Protein AF-A0A812JUP5-F1 (afdb_monomer)

Organism: NCBI:txid1628268

Foldseek 3Di:
DPPPPPPPPPPQDALLSVLVVVVVVCVPPNDDPVVVLVVDQVPDDPVNHCDDLSVLLSVLLVQADPLLNCLQNVLCVVPRGLADSQQSSDPLLHAQDWDDDPPDDPPAPVRQLRGQHSQLSSLLSLLSSLVQVPDDPVGRHRDHNVVSSVSSSLSSNLVVLLVLCCVVPPPCNVVCVVPPSVCSSNNPVVSVVLVVVLVVLLVVCVVPDDDDDDDDDPSNVSSNCSRVDDPPPDD

Radius of gyration: 22.11 Å; Cα contacts (8 Å, |Δi|>4): 236; chains: 1; bounding box: 55×38×88 Å

Structure (mmCIF, N/CA/C/O backbone):
data_AF-A0A812JUP5-F1
#
_entry.id   AF-A0A812JUP5-F1
#
loop_
_atom_site.group_PDB
_atom_site.id
_atom_site.type_symbol
_atom_s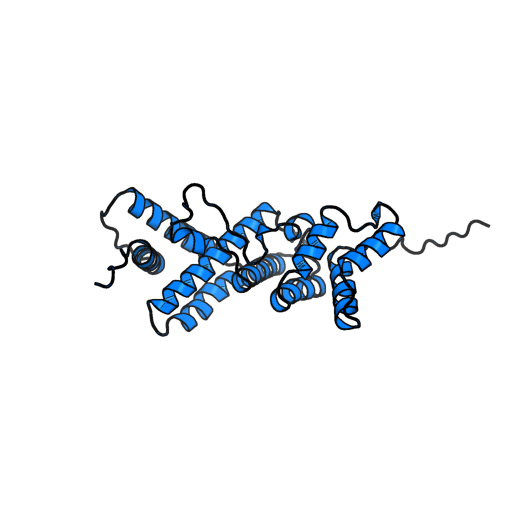ite.label_atom_id
_atom_site.label_alt_id
_atom_site.label_comp_id
_atom_site.label_asym_id
_atom_site.label_entity_id
_atom_site.label_seq_id
_atom_site.pdbx_PDB_ins_code
_atom_site.Cartn_x
_atom_site.Cartn_y
_atom_site.Cartn_z
_atom_site.occupancy
_atom_site.B_iso_or_equiv
_atom_site.auth_seq_id
_atom_site.auth_comp_id
_atom_site.auth_asym_id
_atom_site.auth_atom_id
_atom_site.pdbx_PDB_model_num
ATOM 1 N N . MET A 1 1 ? 26.931 -4.809 -46.094 1.00 36.38 1 MET A N 1
ATOM 2 C CA . MET A 1 1 ? 25.771 -5.608 -45.631 1.00 36.38 1 MET A CA 1
ATOM 3 C C . MET A 1 1 ? 25.238 -4.995 -44.342 1.00 36.38 1 MET A C 1
ATOM 5 O O . MET A 1 1 ? 25.936 -5.029 -43.340 1.00 36.38 1 MET A O 1
ATOM 9 N N . LYS A 1 2 ? 24.054 -4.368 -44.368 1.00 39.00 2 LYS A N 1
ATOM 10 C CA . LYS A 1 2 ? 23.371 -3.881 -43.157 1.00 39.00 2 LYS A CA 1
ATOM 11 C C . LYS A 1 2 ? 22.636 -5.067 -42.536 1.00 39.00 2 LYS A C 1
ATOM 13 O O . LYS A 1 2 ? 21.651 -5.530 -43.102 1.00 39.00 2 LYS A O 1
ATOM 18 N N . VAL A 1 3 ? 23.125 -5.567 -41.405 1.00 37.62 3 VAL A N 1
ATOM 19 C CA . VAL A 1 3 ? 22.432 -6.597 -40.623 1.00 37.62 3 VAL A CA 1
ATOM 20 C C . VAL A 1 3 ? 21.205 -5.942 -39.987 1.00 37.62 3 VAL A C 1
ATOM 22 O O . VAL A 1 3 ? 21.297 -5.255 -38.975 1.00 37.62 3 VAL A O 1
ATOM 25 N N . LEU A 1 4 ? 20.045 -6.097 -40.627 1.00 42.94 4 LEU A N 1
ATOM 26 C CA . LEU A 1 4 ? 18.744 -5.734 -40.069 1.00 42.94 4 LEU A CA 1
ATOM 27 C C . LEU A 1 4 ? 18.260 -6.867 -39.159 1.00 42.94 4 LEU A C 1
ATOM 29 O O . LEU A 1 4 ? 17.258 -7.519 -39.434 1.00 42.94 4 LEU A O 1
ATOM 33 N N . SER A 1 5 ? 18.953 -7.102 -38.047 1.00 48.38 5 SER A N 1
ATOM 34 C CA . SER A 1 5 ? 18.380 -7.872 -36.945 1.00 48.38 5 SER A CA 1
ATOM 35 C C . SER A 1 5 ? 17.400 -6.969 -36.194 1.00 48.38 5 SER A C 1
ATOM 37 O O . SER A 1 5 ? 17.698 -6.457 -35.117 1.00 48.38 5 SER A O 1
ATOM 39 N N . ARG A 1 6 ? 16.211 -6.757 -36.777 1.00 43.28 6 ARG A N 1
ATOM 40 C CA . ARG A 1 6 ? 15.019 -6.276 -36.059 1.00 43.28 6 ARG A CA 1
ATOM 41 C C . ARG A 1 6 ? 14.515 -7.395 -35.138 1.00 43.28 6 ARG A C 1
ATOM 43 O O . ARG A 1 6 ? 13.396 -7.873 -35.273 1.00 43.28 6 ARG A O 1
ATOM 50 N N . GLY A 1 7 ? 15.357 -7.834 -34.204 1.00 48.25 7 GLY A N 1
ATOM 51 C CA . GLY A 1 7 ? 14.844 -8.414 -32.974 1.00 48.25 7 GLY A CA 1
ATOM 52 C C . GLY A 1 7 ? 14.093 -7.293 -32.275 1.00 48.25 7 GLY A C 1
ATOM 53 O O . GLY A 1 7 ? 14.642 -6.197 -32.154 1.00 48.25 7 GLY A O 1
ATOM 54 N N . SER A 1 8 ? 12.831 -7.525 -31.909 1.00 46.03 8 SER A N 1
ATOM 55 C CA . SER A 1 8 ? 12.054 -6.603 -31.076 1.00 46.03 8 SER A CA 1
ATOM 56 C C . SER A 1 8 ? 12.977 -6.050 -29.997 1.00 46.03 8 SER A C 1
ATOM 58 O O . SER A 1 8 ? 13.488 -6.831 -29.191 1.00 46.03 8 SER A O 1
ATOM 60 N N . ILE A 1 9 ? 13.273 -4.746 -30.042 1.00 57.19 9 ILE A N 1
ATOM 61 C CA . ILE A 1 9 ? 14.089 -4.084 -29.024 1.00 57.19 9 ILE A CA 1
ATOM 62 C C . ILE A 1 9 ? 13.389 -4.415 -27.714 1.00 57.19 9 ILE A C 1
ATOM 64 O O . ILE A 1 9 ? 12.251 -3.995 -27.514 1.00 57.19 9 ILE A O 1
ATOM 68 N N . ARG A 1 10 ? 14.004 -5.281 -26.900 1.00 65.56 10 ARG A N 1
ATOM 69 C CA . ARG A 1 10 ? 13.405 -5.727 -25.644 1.00 65.56 10 ARG A CA 1
ATOM 70 C C . ARG A 1 10 ? 13.129 -4.463 -24.843 1.00 65.56 10 ARG A C 1
ATOM 72 O O . ARG A 1 10 ? 14.037 -3.652 -24.662 1.00 65.56 10 ARG A O 1
ATOM 79 N N . GLU A 1 11 ? 11.874 -4.264 -24.453 1.00 71.56 11 GLU A N 1
ATOM 80 C CA . GLU A 1 11 ? 11.530 -3.165 -23.560 1.00 71.56 11 GLU A CA 1
ATOM 81 C C . GLU A 1 11 ? 12.413 -3.259 -22.313 1.00 71.56 11 GLU A C 1
ATOM 83 O O . GLU A 1 11 ? 12.731 -4.359 -21.847 1.00 71.56 11 GLU A O 1
ATOM 88 N N . ALA A 1 12 ? 12.854 -2.103 -21.813 1.00 77.81 12 ALA A N 1
ATOM 89 C CA . ALA A 1 12 ? 13.683 -2.047 -20.618 1.00 77.81 12 ALA A CA 1
ATOM 90 C C . ALA A 1 12 ? 12.977 -2.808 -19.476 1.00 77.81 12 ALA A C 1
ATOM 92 O O . ALA A 1 12 ? 11.771 -2.608 -19.285 1.00 77.81 12 ALA A O 1
ATOM 93 N N . PRO A 1 13 ? 13.682 -3.668 -18.715 1.00 82.69 13 PRO A N 1
ATOM 94 C CA . PRO A 1 13 ? 13.055 -4.431 -17.646 1.00 82.69 13 PRO A CA 1
ATOM 95 C C . PRO A 1 13 ? 12.387 -3.492 -16.642 1.00 82.69 13 PRO A C 1
ATOM 97 O O . PRO A 1 13 ? 12.999 -2.533 -16.163 1.00 82.69 13 PRO A O 1
ATOM 100 N N . ASN A 1 14 ? 11.127 -3.766 -16.312 1.00 86.94 14 ASN A N 1
ATOM 101 C CA . ASN A 1 14 ? 10.431 -2.999 -15.287 1.00 86.94 14 ASN A CA 1
ATOM 102 C C . ASN A 1 14 ? 10.975 -3.360 -13.884 1.00 86.94 14 ASN A C 1
ATOM 104 O O . ASN A 1 14 ? 11.592 -4.419 -13.713 1.00 86.94 14 ASN A O 1
ATOM 108 N N . PRO A 1 15 ? 10.753 -2.518 -12.857 1.00 89.44 15 PRO A N 1
ATOM 109 C CA . PRO A 1 15 ? 11.242 -2.792 -11.503 1.00 89.44 15 PRO A CA 1
ATOM 110 C C . PRO A 1 15 ? 10.794 -4.133 -10.907 1.00 89.44 15 PRO A C 1
ATOM 112 O O . PRO A 1 15 ? 11.530 -4.725 -10.124 1.00 89.44 15 PRO A O 1
ATOM 115 N N . ILE A 1 16 ? 9.625 -4.655 -11.287 1.00 87.38 16 ILE A N 1
ATOM 116 C CA . ILE A 1 16 ? 9.151 -5.957 -10.795 1.00 87.38 16 ILE A CA 1
ATOM 117 C C . ILE A 1 16 ? 9.908 -7.115 -11.460 1.00 87.38 16 ILE A C 1
ATOM 119 O O . ILE A 1 16 ? 10.235 -8.100 -10.802 1.00 87.38 16 ILE A O 1
ATOM 123 N N . THR A 1 17 ? 10.257 -6.999 -12.743 1.00 87.31 17 THR A N 1
ATOM 124 C CA . THR A 1 17 ? 11.145 -7.964 -13.409 1.00 87.31 17 THR A CA 1
ATOM 125 C C . THR A 1 17 ? 12.502 -8.019 -12.705 1.00 87.31 17 THR A C 1
ATOM 127 O O . THR A 1 17 ? 13.021 -9.105 -12.453 1.00 87.31 17 THR A O 1
ATOM 130 N N . TRP A 1 18 ? 13.040 -6.855 -12.330 1.00 90.94 18 TRP A N 1
ATOM 131 C CA . TRP A 1 18 ? 14.265 -6.751 -11.536 1.00 90.94 18 TRP A CA 1
ATOM 132 C C . TRP A 1 18 ? 14.150 -7.413 -10.170 1.00 90.94 18 TRP A C 1
ATOM 134 O O . TRP A 1 18 ? 15.048 -8.149 -9.765 1.00 90.94 18 TRP A O 1
ATOM 144 N N . LEU A 1 19 ? 13.030 -7.187 -9.487 1.00 91.56 19 LEU A N 1
ATOM 145 C CA . LEU A 1 19 ? 12.750 -7.768 -8.184 1.00 91.56 19 LEU A CA 1
ATOM 146 C C . LEU A 1 19 ? 12.856 -9.300 -8.209 1.00 91.56 19 LEU A C 1
ATOM 148 O O . LEU A 1 19 ? 13.554 -9.869 -7.377 1.00 91.56 19 LEU A O 1
ATOM 152 N N . ASN A 1 20 ? 12.234 -9.965 -9.188 1.00 88.81 20 ASN A N 1
ATOM 153 C CA . ASN A 1 20 ? 12.285 -11.428 -9.305 1.00 88.81 20 ASN A CA 1
ATOM 154 C C . ASN A 1 20 ? 13.717 -11.951 -9.511 1.00 88.81 20 ASN A C 1
ATOM 156 O O . ASN A 1 20 ? 14.104 -12.959 -8.913 1.00 88.81 20 ASN A O 1
ATOM 160 N N . GLY A 1 21 ?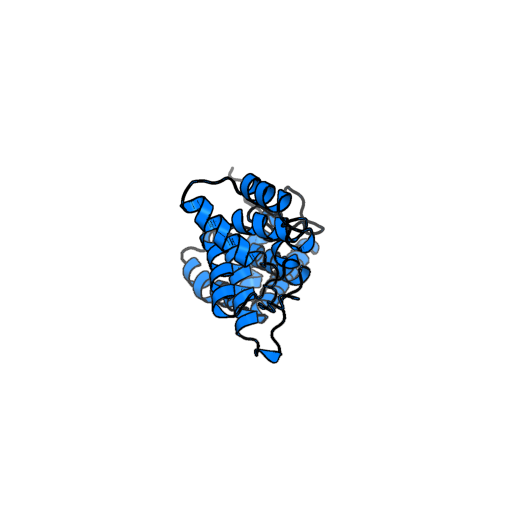 14.514 -11.255 -10.329 1.00 90.44 21 GLY A N 1
ATOM 161 C CA . GLY A 1 21 ? 15.923 -11.593 -10.538 1.00 90.44 21 GLY A CA 1
ATOM 162 C C . GLY A 1 21 ? 16.747 -11.448 -9.258 1.00 90.44 21 GLY A C 1
ATOM 163 O O . GLY A 1 21 ? 17.494 -12.355 -8.899 1.00 90.44 21 GLY A O 1
ATOM 164 N N . LEU A 1 22 ? 16.560 -10.345 -8.530 1.00 92.06 22 LEU A N 1
ATOM 165 C CA . LEU A 1 22 ? 17.280 -10.070 -7.285 1.00 92.06 22 LEU A CA 1
ATOM 166 C C . LEU A 1 22 ? 16.904 -11.040 -6.162 1.00 92.06 22 LEU A C 1
ATOM 168 O O . LEU A 1 22 ? 17.799 -11.529 -5.481 1.00 92.06 22 LEU A O 1
ATOM 172 N N . ILE A 1 23 ? 15.621 -11.385 -6.013 1.00 90.31 23 ILE A N 1
ATOM 173 C CA . ILE A 1 23 ? 15.177 -12.411 -5.053 1.00 90.31 23 ILE A CA 1
ATOM 174 C C . ILE A 1 23 ? 15.860 -13.747 -5.359 1.00 90.31 23 ILE A C 1
ATOM 176 O O . ILE A 1 23 ? 16.414 -14.375 -4.463 1.00 90.31 23 ILE A O 1
ATOM 180 N N . SER A 1 24 ? 15.876 -14.155 -6.632 1.00 89.88 24 SER A N 1
ATOM 181 C CA . SER A 1 24 ? 16.505 -15.414 -7.050 1.00 89.88 24 SER A CA 1
ATOM 182 C C . SER A 1 24 ? 18.009 -15.427 -6.748 1.00 89.88 24 SER A C 1
ATOM 184 O O . SER A 1 24 ? 18.535 -16.417 -6.237 1.00 89.88 24 SER A O 1
ATOM 186 N N . LEU A 1 25 ? 18.703 -14.312 -7.003 1.00 90.38 25 LEU A N 1
ATOM 187 C CA . LEU A 1 25 ? 20.122 -14.158 -6.676 1.00 90.38 25 LEU A CA 1
ATOM 188 C C . LEU A 1 25 ? 20.364 -14.229 -5.164 1.00 90.38 25 LEU A C 1
ATOM 190 O O . LEU A 1 25 ? 21.217 -15.002 -4.729 1.00 90.38 25 LEU A O 1
ATOM 194 N N . GLN A 1 26 ? 19.580 -13.505 -4.361 1.00 89.94 26 GLN A N 1
ATOM 195 C CA . GLN A 1 26 ? 19.669 -13.548 -2.898 1.00 89.94 26 GLN A CA 1
ATOM 196 C C . GLN A 1 26 ? 19.486 -14.970 -2.359 1.00 89.94 26 GLN A C 1
ATOM 198 O O . GLN A 1 26 ? 20.294 -15.417 -1.547 1.00 89.94 26 GLN A O 1
ATOM 203 N N . SER A 1 27 ? 18.487 -15.707 -2.853 1.00 89.06 27 SER A N 1
ATOM 204 C CA . SER A 1 27 ? 18.233 -17.090 -2.436 1.00 89.06 27 SER A CA 1
ATOM 205 C C . SER A 1 27 ? 19.331 -18.072 -2.861 1.00 89.06 27 SER A C 1
ATOM 207 O O . SER A 1 27 ? 19.576 -19.042 -2.153 1.00 89.06 27 SER A O 1
ATOM 209 N N . SER A 1 28 ? 19.988 -17.842 -4.003 1.00 90.62 28 SER A N 1
ATOM 210 C CA . SER A 1 28 ? 21.005 -18.759 -4.546 1.00 90.62 28 SER A CA 1
ATOM 211 C C . SER A 1 28 ? 22.414 -18.570 -3.976 1.00 90.62 28 SER A C 1
ATOM 213 O O . SER A 1 28 ? 23.214 -19.501 -4.025 1.00 90.62 28 SER A O 1
ATOM 215 N N . GLY A 1 29 ? 22.741 -17.384 -3.452 1.00 86.19 29 GLY A N 1
ATOM 216 C CA . GLY A 1 29 ? 24.124 -17.082 -3.071 1.00 86.19 29 GLY A CA 1
ATOM 217 C C . GLY A 1 29 ? 24.326 -15.898 -2.132 1.00 86.19 29 GLY A C 1
ATOM 218 O O . GLY A 1 29 ? 25.460 -15.458 -1.984 1.00 86.19 29 GLY A O 1
ATOM 219 N N . GLY A 1 30 ? 23.265 -15.357 -1.518 1.00 85.00 30 GLY A N 1
ATOM 220 C CA . GLY A 1 30 ? 23.393 -14.281 -0.526 1.00 85.00 30 GLY A CA 1
ATOM 221 C C . GLY A 1 30 ? 23.950 -12.969 -1.084 1.00 85.00 30 GLY A C 1
ATOM 222 O O . GLY A 1 30 ? 24.565 -12.203 -0.349 1.00 85.00 30 GLY A O 1
ATOM 223 N N . TRP A 1 31 ? 23.763 -12.720 -2.380 1.00 89.69 31 TRP A N 1
ATOM 224 C CA . TRP A 1 31 ? 24.279 -11.527 -3.047 1.00 89.69 31 TRP A CA 1
ATOM 225 C C . TRP A 1 31 ? 23.714 -10.243 -2.432 1.00 89.69 31 TRP A C 1
ATOM 227 O O . TRP A 1 31 ? 22.498 -10.117 -2.244 1.00 89.69 31 TRP A O 1
ATOM 237 N N . ASP A 1 32 ? 24.588 -9.264 -2.182 1.00 90.88 32 ASP A N 1
ATOM 238 C CA . ASP A 1 32 ? 24.153 -7.933 -1.773 1.00 90.88 32 ASP A CA 1
ATOM 239 C C . ASP A 1 32 ? 23.436 -7.230 -2.933 1.00 90.88 32 ASP A C 1
ATOM 241 O O . ASP A 1 32 ? 23.936 -7.127 -4.056 1.00 90.88 32 ASP A O 1
ATOM 245 N N . THR A 1 33 ? 22.229 -6.737 -2.662 1.00 88.94 33 THR A N 1
ATOM 246 C CA . THR A 1 33 ? 21.396 -6.085 -3.681 1.00 88.94 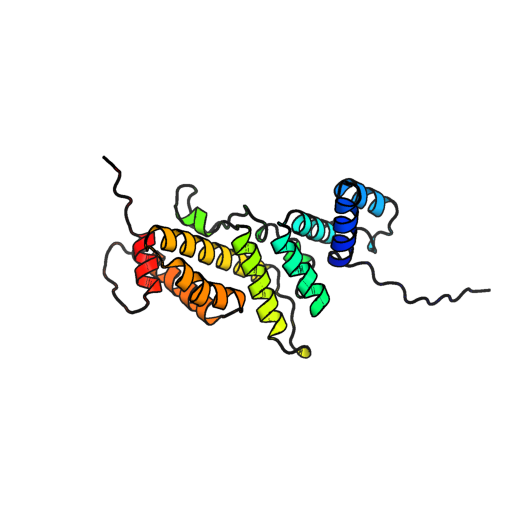33 THR A CA 1
ATOM 247 C C . THR A 1 33 ? 22.046 -4.813 -4.216 1.00 88.94 33 THR A C 1
ATOM 249 O O . THR A 1 33 ? 21.923 -4.516 -5.406 1.00 88.94 33 THR A O 1
ATOM 252 N N . SER A 1 34 ? 22.723 -4.048 -3.358 1.00 90.31 34 SER A N 1
ATOM 253 C CA . SER A 1 34 ? 23.321 -2.772 -3.750 1.00 90.31 34 SER A CA 1
ATOM 254 C C . SER A 1 34 ? 24.496 -3.001 -4.694 1.00 90.31 34 SER A C 1
ATOM 256 O O . SER A 1 34 ? 24.596 -2.311 -5.710 1.00 90.31 34 SER A O 1
ATOM 258 N N . ASP A 1 35 ? 25.321 -4.009 -4.414 1.00 92.69 35 ASP A N 1
ATOM 259 C CA . ASP A 1 35 ? 26.445 -4.395 -5.266 1.00 92.69 35 ASP A CA 1
ATOM 260 C C . ASP A 1 35 ? 25.985 -4.906 -6.636 1.00 92.69 35 ASP A C 1
ATOM 262 O O . ASP A 1 35 ? 26.522 -4.482 -7.662 1.00 92.69 35 ASP A O 1
ATOM 266 N N . VAL A 1 36 ? 24.938 -5.739 -6.685 1.00 93.44 36 VAL A N 1
ATOM 267 C CA . VAL A 1 36 ? 24.367 -6.223 -7.957 1.00 93.44 36 VAL A CA 1
ATOM 268 C C . VAL A 1 36 ? 23.828 -5.063 -8.799 1.00 93.44 36 VAL A C 1
ATOM 270 O O . VAL A 1 36 ? 24.103 -4.980 -9.998 1.00 93.44 36 VAL A O 1
ATOM 273 N N . ILE A 1 37 ? 23.084 -4.138 -8.185 1.00 93.25 37 ILE A N 1
ATOM 274 C CA . ILE A 1 37 ? 22.538 -2.969 -8.889 1.00 93.25 37 ILE A CA 1
ATOM 275 C C . ILE A 1 37 ? 23.661 -2.045 -9.369 1.00 93.25 37 ILE A C 1
ATOM 277 O O . ILE A 1 37 ? 23.584 -1.513 -10.479 1.00 93.25 37 ILE A O 1
ATOM 281 N N . ARG A 1 38 ? 24.706 -1.851 -8.558 1.00 94.88 38 ARG A N 1
ATOM 282 C CA . ARG A 1 38 ? 25.877 -1.053 -8.930 1.00 94.88 38 ARG A CA 1
ATOM 283 C C . ARG A 1 38 ? 26.587 -1.656 -10.139 1.00 94.88 38 ARG A C 1
ATOM 285 O O . ARG A 1 38 ? 26.738 -0.965 -11.142 1.00 94.88 38 ARG A O 1
ATOM 292 N N . ALA A 1 39 ? 26.921 -2.944 -10.077 1.00 94.38 39 ALA A N 1
ATOM 293 C CA . ALA A 1 39 ? 27.573 -3.659 -11.171 1.00 94.38 39 ALA A CA 1
ATOM 294 C C . ALA A 1 39 ? 26.751 -3.601 -12.470 1.00 94.38 39 ALA A C 1
ATOM 296 O O . ALA A 1 39 ? 27.305 -3.387 -13.548 1.00 94.38 39 ALA A O 1
ATOM 297 N N . TRP A 1 40 ? 25.420 -3.723 -12.378 1.00 93.69 40 TRP A N 1
ATOM 298 C CA . TRP A 1 40 ? 24.543 -3.532 -13.533 1.00 93.69 40 TRP A CA 1
ATOM 299 C C . TRP A 1 40 ? 24.613 -2.107 -14.091 1.00 93.69 40 TRP A C 1
ATOM 301 O O . TRP A 1 40 ? 24.793 -1.916 -15.293 1.00 93.69 40 TRP A O 1
ATOM 311 N N . ASN A 1 41 ? 24.466 -1.097 -13.233 1.00 95.31 41 ASN A N 1
ATOM 312 C CA . ASN A 1 41 ? 24.419 0.303 -13.650 1.00 95.31 41 ASN A CA 1
ATOM 313 C C . ASN A 1 41 ? 25.718 0.775 -14.321 1.00 95.31 41 ASN A C 1
ATOM 315 O O . ASN A 1 41 ? 25.648 1.621 -15.218 1.00 95.31 41 ASN A O 1
ATOM 319 N N . ASP A 1 42 ? 26.862 0.216 -13.920 1.00 96.94 42 ASP A N 1
ATOM 320 C CA . ASP A 1 42 ? 28.175 0.513 -14.500 1.00 96.94 42 ASP A CA 1
ATOM 321 C C . ASP A 1 42 ? 28.279 0.032 -15.961 1.00 96.94 42 ASP A C 1
ATOM 323 O O . ASP A 1 42 ? 28.880 0.711 -16.794 1.00 96.94 42 ASP A O 1
ATOM 327 N N . GLY A 1 43 ? 27.635 -1.092 -16.300 1.00 93.31 43 GLY A N 1
ATOM 328 C CA . GLY A 1 43 ? 27.602 -1.642 -17.662 1.00 93.31 43 GLY A CA 1
ATOM 329 C C . GLY A 1 43 ? 26.388 -1.230 -18.506 1.00 93.31 43 GLY A C 1
ATOM 330 O O . GLY A 1 43 ? 26.420 -1.339 -19.733 1.00 93.31 43 GLY A O 1
ATOM 331 N N . ALA A 1 44 ? 25.305 -0.767 -17.879 1.00 91.75 44 ALA A N 1
ATOM 332 C CA . ALA A 1 44 ? 24.041 -0.492 -18.556 1.00 91.75 44 ALA A CA 1
ATOM 333 C C . ALA A 1 44 ? 23.975 0.906 -19.195 1.00 91.75 44 ALA A C 1
ATOM 335 O O . ALA A 1 44 ? 24.448 1.914 -18.651 1.00 91.75 44 ALA A O 1
ATOM 336 N N . ALA A 1 45 ? 23.284 0.986 -20.337 1.00 92.31 45 ALA A N 1
ATOM 337 C CA . ALA A 1 45 ? 22.912 2.252 -20.960 1.00 92.31 45 ALA A CA 1
ATOM 338 C C . ALA A 1 45 ? 22.002 3.073 -20.030 1.00 92.31 45 ALA A C 1
ATOM 340 O O . ALA A 1 45 ? 21.209 2.513 -19.279 1.00 92.31 45 ALA A O 1
ATOM 341 N N . ALA A 1 46 ? 22.056 4.407 -20.115 1.00 90.19 46 ALA A N 1
ATOM 342 C CA . ALA A 1 46 ? 21.374 5.305 -19.173 1.00 90.19 46 ALA A CA 1
ATOM 343 C C . ALA A 1 46 ? 19.871 5.009 -18.970 1.00 90.19 46 ALA A C 1
ATOM 345 O O . ALA A 1 46 ? 19.377 5.104 -17.851 1.00 90.19 46 ALA A O 1
ATOM 346 N N . ARG A 1 47 ? 19.158 4.606 -20.030 1.00 87.81 47 ARG A N 1
ATOM 347 C CA . ARG A 1 47 ? 17.721 4.259 -19.990 1.00 87.81 47 ARG A CA 1
ATOM 348 C C . ARG A 1 47 ? 17.403 2.946 -19.254 1.00 87.81 47 ARG A C 1
ATOM 350 O O . ARG A 1 47 ? 16.270 2.755 -18.810 1.00 87.81 47 ARG A O 1
ATOM 357 N N . ASP A 1 48 ? 18.396 2.066 -19.150 1.00 89.06 48 ASP A N 1
ATOM 358 C CA . ASP A 1 48 ? 18.305 0.715 -18.587 1.00 89.06 48 ASP A CA 1
ATOM 359 C C . ASP A 1 48 ? 18.881 0.652 -17.162 1.00 89.06 48 ASP A C 1
ATOM 361 O O . ASP A 1 48 ? 18.837 -0.390 -16.506 1.00 89.06 48 ASP A O 1
ATOM 365 N N . ARG A 1 49 ? 19.408 1.776 -16.660 1.00 93.25 49 ARG A N 1
ATOM 366 C CA . ARG A 1 49 ? 19.908 1.890 -15.292 1.00 93.25 49 ARG A CA 1
ATOM 367 C C . ARG A 1 49 ? 18.762 1.877 -14.278 1.00 93.25 49 ARG A C 1
ATOM 369 O O . ARG A 1 49 ? 17.703 2.481 -14.470 1.00 93.25 49 ARG A O 1
ATOM 376 N N . LEU A 1 50 ? 19.017 1.221 -13.155 1.00 94.25 50 LEU A N 1
ATOM 377 C CA . LEU A 1 50 ? 18.216 1.236 -11.939 1.00 94.25 50 LEU A CA 1
ATOM 378 C C . LEU A 1 50 ? 18.667 2.404 -11.064 1.00 94.25 50 LEU A C 1
ATOM 380 O O . LEU A 1 50 ? 19.478 2.249 -10.153 1.00 94.25 50 LEU A O 1
ATOM 384 N N . THR A 1 51 ? 18.165 3.598 -11.360 1.00 94.88 51 THR A N 1
ATOM 385 C CA . THR A 1 51 ? 18.441 4.813 -10.580 1.00 94.88 51 THR A CA 1
ATOM 386 C C . THR A 1 51 ? 17.145 5.525 -10.199 1.00 94.88 51 THR A C 1
ATOM 388 O O . THR A 1 51 ? 16.058 5.191 -10.682 1.00 94.88 51 THR A O 1
ATOM 391 N N . GLY A 1 52 ? 17.250 6.488 -9.277 1.00 94.38 52 GLY A N 1
ATOM 392 C CA . GLY A 1 52 ? 16.134 7.330 -8.852 1.00 94.38 52 GLY A CA 1
ATOM 393 C C . GLY A 1 52 ? 14.935 6.516 -8.368 1.00 94.38 52 GLY A C 1
ATOM 394 O O . GLY A 1 52 ? 15.044 5.697 -7.458 1.00 94.38 52 GLY A O 1
ATOM 395 N N . GLN A 1 53 ? 13.783 6.741 -8.993 1.00 94.19 53 GLN A N 1
ATOM 396 C CA . GLN A 1 53 ? 12.523 6.128 -8.588 1.00 94.19 53 GLN A CA 1
ATOM 397 C C . GLN A 1 53 ? 12.507 4.606 -8.756 1.00 94.19 53 GLN A C 1
ATOM 399 O O . GLN A 1 53 ? 12.064 3.918 -7.844 1.00 94.19 53 GLN A O 1
ATOM 404 N N . ARG A 1 54 ? 13.061 4.074 -9.855 1.00 93.81 54 ARG A N 1
ATOM 405 C CA . ARG A 1 54 ? 13.121 2.621 -10.101 1.00 93.81 54 ARG A CA 1
ATOM 406 C C . ARG A 1 54 ? 13.937 1.900 -9.035 1.00 93.81 54 ARG A C 1
ATOM 408 O O . ARG A 1 54 ? 13.514 0.862 -8.536 1.00 93.81 54 ARG A O 1
ATOM 415 N N . PHE A 1 55 ? 15.081 2.477 -8.663 1.00 94.75 55 PHE A N 1
ATOM 416 C CA . PHE A 1 55 ? 15.902 1.965 -7.567 1.00 94.75 55 PHE A CA 1
ATOM 417 C C . PHE A 1 55 ? 15.121 1.949 -6.251 1.00 94.75 55 PHE A C 1
ATOM 419 O O . PHE A 1 55 ? 15.081 0.925 -5.575 1.00 94.75 55 PHE A O 1
ATOM 426 N N . MET A 1 56 ? 14.454 3.059 -5.919 1.00 95.88 56 MET A N 1
ATOM 427 C CA . MET A 1 56 ? 13.651 3.151 -4.699 1.00 95.88 56 MET A CA 1
ATOM 428 C C . MET A 1 56 ? 12.500 2.144 -4.686 1.00 95.88 56 MET A C 1
ATOM 430 O O . MET A 1 56 ? 12.254 1.543 -3.650 1.00 95.88 56 MET A O 1
ATOM 434 N N . THR A 1 57 ? 11.829 1.914 -5.816 1.00 95.88 57 THR A N 1
ATOM 435 C CA . THR A 1 57 ? 10.798 0.876 -5.946 1.00 95.88 57 THR A CA 1
ATOM 436 C C . THR A 1 57 ? 11.354 -0.508 -5.626 1.00 95.88 57 THR A C 1
ATOM 438 O O . THR A 1 57 ? 10.813 -1.188 -4.760 1.00 95.88 57 THR A O 1
ATOM 441 N N . VAL A 1 58 ? 12.442 -0.920 -6.288 1.00 95.31 58 VAL A N 1
ATOM 442 C CA . VAL A 1 58 ? 13.056 -2.240 -6.063 1.00 95.31 58 VAL A CA 1
ATOM 443 C C . VAL A 1 58 ? 13.490 -2.392 -4.610 1.00 95.31 58 VAL A C 1
ATOM 445 O O . VAL A 1 58 ? 13.147 -3.378 -3.965 1.00 95.31 58 VAL A O 1
ATOM 448 N N . ARG A 1 59 ? 14.193 -1.389 -4.079 1.00 94.62 59 ARG A N 1
ATOM 449 C CA . ARG A 1 59 ? 14.679 -1.381 -2.702 1.00 94.62 59 ARG A CA 1
ATOM 450 C C . ARG A 1 59 ? 13.536 -1.496 -1.695 1.00 94.62 59 ARG A C 1
ATOM 452 O O . ARG A 1 59 ? 13.571 -2.386 -0.857 1.00 94.62 59 ARG A O 1
ATOM 459 N N . ASN A 1 60 ? 12.523 -0.636 -1.795 1.00 95.69 60 ASN A N 1
ATOM 460 C CA . ASN A 1 60 ? 11.384 -0.646 -0.879 1.00 95.69 60 ASN A CA 1
ATOM 461 C C . ASN A 1 60 ? 10.680 -2.009 -0.891 1.00 95.69 60 ASN A C 1
ATOM 463 O O . ASN A 1 60 ? 10.354 -2.542 0.161 1.00 95.69 60 ASN A O 1
ATOM 467 N N . VAL A 1 61 ? 10.465 -2.596 -2.072 1.00 95.38 61 VAL A N 1
ATOM 468 C CA . VAL A 1 61 ? 9.777 -3.889 -2.187 1.00 95.38 61 VAL A CA 1
ATOM 469 C C . VAL A 1 61 ? 10.637 -5.053 -1.668 1.00 95.38 61 V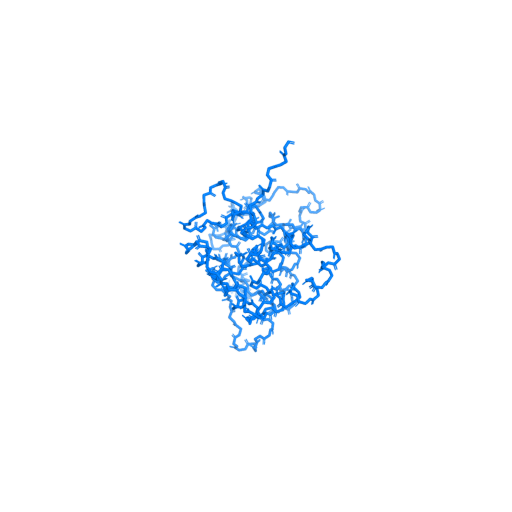AL A C 1
ATOM 471 O O . VAL A 1 61 ? 10.093 -6.016 -1.133 1.00 95.38 61 VAL A O 1
ATOM 474 N N . LEU A 1 62 ? 11.968 -4.976 -1.770 1.00 94.25 62 LEU A N 1
ATOM 475 C CA . LEU A 1 62 ? 12.875 -5.951 -1.146 1.00 94.25 62 LEU A CA 1
ATOM 476 C C . LEU A 1 62 ? 12.935 -5.817 0.380 1.00 94.25 62 LEU A C 1
ATOM 478 O O . LEU A 1 62 ? 13.073 -6.830 1.062 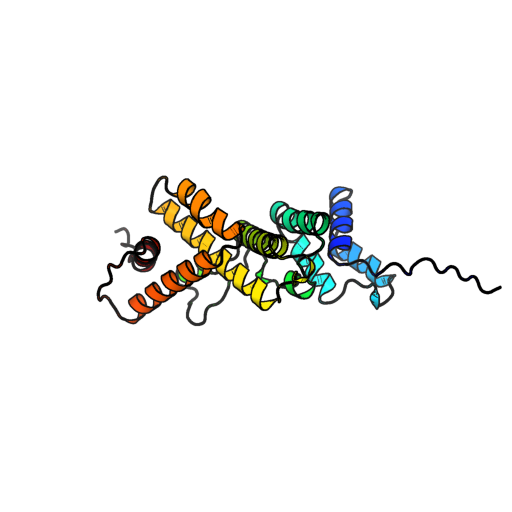1.00 94.25 62 LEU A O 1
ATOM 482 N N . GLU A 1 63 ? 12.822 -4.594 0.905 1.00 93.25 63 GLU A N 1
ATOM 483 C CA . GLU A 1 63 ? 12.753 -4.313 2.346 1.00 93.25 63 GLU A CA 1
ATOM 484 C C . GLU A 1 63 ? 11.415 -4.767 2.966 1.00 93.25 63 GLU A C 1
ATOM 486 O O . GLU A 1 63 ? 11.336 -4.964 4.178 1.00 93.25 63 GLU A O 1
ATOM 491 N N . MET A 1 64 ? 10.366 -4.973 2.159 1.00 95.00 64 MET A N 1
ATOM 492 C CA . MET A 1 64 ? 9.106 -5.555 2.626 1.00 95.00 64 MET A CA 1
ATOM 493 C C . MET A 1 64 ? 9.262 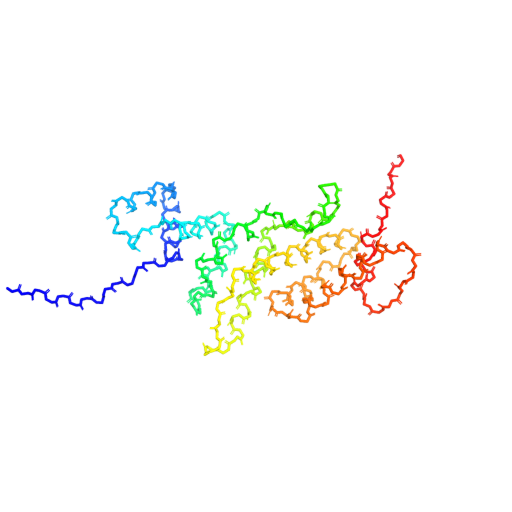-7.036 2.997 1.00 95.00 64 MET A C 1
ATOM 495 O O . MET A 1 64 ? 10.011 -7.799 2.373 1.00 95.00 64 MET A O 1
ATOM 499 N N . GLU A 1 65 ? 8.467 -7.462 3.979 1.00 94.69 65 GLU A N 1
ATOM 500 C CA . GLU A 1 65 ? 8.358 -8.864 4.377 1.00 94.69 65 GLU A CA 1
ATOM 501 C C . GLU A 1 65 ? 7.946 -9.756 3.192 1.00 94.69 65 GLU A C 1
ATOM 503 O O . GLU A 1 65 ? 7.230 -9.320 2.285 1.00 94.69 65 GLU A O 1
ATOM 508 N N . GLY A 1 66 ? 8.405 -11.013 3.186 1.00 93.38 66 GLY A N 1
ATOM 509 C CA . GLY A 1 66 ? 8.182 -11.950 2.077 1.00 93.38 66 GLY A CA 1
ATOM 510 C C . GLY A 1 66 ? 6.706 -12.099 1.697 1.00 93.38 66 GLY A C 1
ATOM 511 O O . GLY A 1 66 ? 6.362 -11.977 0.525 1.00 93.38 66 GLY A O 1
ATOM 512 N N . SER A 1 67 ? 5.824 -12.223 2.690 1.00 92.56 67 SER A N 1
ATOM 513 C CA . SER A 1 67 ? 4.368 -12.325 2.506 1.00 92.56 67 SER A CA 1
ATOM 514 C C . SER A 1 67 ? 3.757 -11.097 1.805 1.00 92.56 67 SER A C 1
ATOM 516 O O . SER A 1 67 ? 2.922 -11.217 0.904 1.00 92.56 67 SER A O 1
ATOM 518 N N . VAL A 1 68 ? 4.203 -9.890 2.162 1.00 95.06 68 VAL A N 1
ATOM 519 C CA . VAL A 1 68 ? 3.785 -8.624 1.531 1.00 95.06 68 VAL A CA 1
ATOM 520 C C . VAL A 1 68 ? 4.276 -8.576 0.083 1.00 95.06 68 VAL A C 1
ATOM 522 O O . VAL A 1 68 ? 3.528 -8.241 -0.837 1.00 95.06 68 VAL A O 1
ATOM 525 N N . ARG A 1 69 ? 5.533 -8.965 -0.136 1.00 94.75 69 ARG A N 1
ATOM 526 C CA . ARG A 1 69 ? 6.182 -8.984 -1.451 1.00 94.75 69 ARG A CA 1
ATOM 527 C C . ARG A 1 69 ? 5.510 -9.957 -2.417 1.00 94.75 69 ARG A C 1
ATOM 529 O O . ARG A 1 69 ? 5.282 -9.614 -3.578 1.00 94.75 69 ARG A O 1
ATOM 536 N N . GLU A 1 70 ? 5.141 -11.139 -1.936 1.00 93.19 70 GLU A N 1
ATOM 537 C CA . GLU A 1 70 ? 4.423 -12.157 -2.704 1.00 93.19 70 GLU A CA 1
ATOM 538 C C . GLU A 1 70 ? 3.076 -11.645 -3.225 1.00 93.19 70 GLU A C 1
ATOM 540 O O . GLU A 1 70 ? 2.716 -11.949 -4.361 1.00 93.19 70 GLU A O 1
ATOM 545 N N . ASN A 1 71 ? 2.368 -10.793 -2.472 1.00 93.69 71 ASN A N 1
ATOM 546 C CA . ASN A 1 71 ? 1.124 -10.171 -2.947 1.00 93.69 71 ASN A CA 1
ATOM 547 C C . ASN A 1 71 ? 1.343 -9.275 -4.181 1.00 93.69 71 ASN A C 1
ATOM 549 O O . ASN A 1 71 ? 0.488 -9.230 -5.070 1.00 93.69 71 ASN A O 1
ATOM 553 N N . ILE A 1 72 ? 2.481 -8.575 -4.260 1.00 94.62 72 ILE A N 1
ATOM 554 C CA . ILE A 1 72 ? 2.839 -7.748 -5.423 1.00 94.62 72 ILE A CA 1
ATOM 555 C C . ILE A 1 72 ? 3.179 -8.648 -6.609 1.00 94.62 72 ILE A C 1
ATOM 557 O O . ILE A 1 72 ? 2.609 -8.488 -7.689 1.00 94.62 72 ILE A O 1
ATOM 561 N N . VAL A 1 73 ? 4.086 -9.608 -6.404 1.00 92.69 73 VAL A N 1
ATOM 562 C CA . VAL A 1 73 ? 4.570 -10.506 -7.465 1.00 92.69 73 VAL A CA 1
ATOM 563 C C . VAL A 1 73 ? 3.425 -11.347 -8.033 1.00 92.69 73 VAL A C 1
ATOM 565 O O . VAL A 1 73 ? 3.262 -11.418 -9.251 1.00 92.69 73 VAL A O 1
ATOM 568 N N . SER A 1 74 ? 2.587 -11.920 -7.167 1.00 92.94 74 SER A N 1
ATOM 569 C CA . SER A 1 74 ? 1.411 -12.705 -7.552 1.00 92.94 74 SER A CA 1
ATOM 570 C C . SER A 1 74 ? 0.446 -11.891 -8.413 1.00 92.94 74 SER A C 1
ATOM 572 O O . SER A 1 74 ? 0.043 -12.343 -9.487 1.00 92.94 74 SER A O 1
ATOM 574 N N . MET A 1 75 ? 0.134 -10.652 -8.013 1.00 94.19 75 MET A N 1
ATOM 575 C CA . MET A 1 75 ? -0.769 -9.806 -8.793 1.00 94.19 75 MET A CA 1
ATOM 576 C C . MET A 1 75 ? -0.176 -9.427 -10.155 1.00 94.19 75 MET A C 1
ATOM 578 O O . MET A 1 75 ? -0.868 -9.512 -11.171 1.00 94.19 75 MET A O 1
ATOM 582 N N . VAL A 1 76 ? 1.112 -9.070 -10.195 1.00 92.12 76 VAL A N 1
ATOM 583 C CA . VAL A 1 76 ? 1.806 -8.730 -11.445 1.00 92.12 76 VAL A CA 1
ATOM 584 C C . VAL A 1 76 ? 1.795 -9.911 -12.415 1.00 92.12 76 VAL A C 1
ATOM 586 O O . VAL A 1 76 ? 1.516 -9.717 -13.598 1.00 92.12 76 VAL A O 1
ATOM 589 N N . ASN A 1 77 ? 2.021 -11.128 -11.917 1.00 90.69 77 ASN A N 1
ATOM 590 C CA . ASN A 1 77 ? 1.967 -12.348 -12.721 1.00 90.69 77 ASN A CA 1
ATOM 591 C C . ASN A 1 77 ? 0.542 -12.676 -13.198 1.00 90.69 77 ASN A C 1
ATOM 593 O O . ASN A 1 77 ? 0.372 -13.171 -14.310 1.00 90.69 77 ASN A O 1
ATOM 597 N N . LYS A 1 78 ? -0.484 -12.395 -12.382 1.00 93.06 78 LYS A N 1
ATOM 598 C CA . LYS A 1 78 ? -1.887 -12.724 -12.679 1.00 93.06 78 LYS A CA 1
ATOM 599 C C . LYS A 1 78 ? -2.539 -11.752 -13.669 1.00 93.06 78 LYS A C 1
ATOM 601 O O . LYS A 1 78 ? -3.171 -12.191 -14.625 1.00 93.06 78 LYS A O 1
ATOM 606 N N . LEU A 1 79 ? -2.448 -10.440 -13.428 1.00 92.00 79 LEU A N 1
ATOM 607 C CA . LEU A 1 79 ? -3.218 -9.413 -14.156 1.00 92.00 79 LEU A CA 1
ATOM 608 C C . LEU A 1 79 ? -2.355 -8.290 -14.752 1.00 92.00 79 LEU A C 1
ATOM 610 O O . LEU A 1 79 ? -2.901 -7.348 -15.334 1.00 92.00 79 LEU A O 1
ATOM 614 N N . GLY A 1 80 ? -1.029 -8.379 -14.626 1.00 89.94 80 GLY A N 1
ATOM 615 C CA . GLY A 1 80 ? -0.122 -7.258 -14.849 1.00 89.94 80 GLY A CA 1
ATOM 616 C C . GLY A 1 80 ? -0.022 -6.358 -13.615 1.00 89.94 80 GLY A C 1
ATOM 617 O O . GLY A 1 80 ? -0.710 -6.552 -12.617 1.00 89.94 80 GLY A O 1
ATOM 618 N N . SER A 1 81 ? 0.872 -5.369 -13.656 1.00 89.06 81 SER A N 1
ATOM 619 C CA . SER A 1 81 ? 1.124 -4.523 -12.485 1.00 89.06 81 SER A CA 1
ATOM 620 C C . SER A 1 81 ? 0.020 -3.475 -12.288 1.00 89.06 81 SER A C 1
ATOM 622 O O . SER A 1 81 ? -0.076 -2.566 -13.123 1.00 89.06 81 SER A O 1
ATOM 624 N N . PRO A 1 82 ? -0.749 -3.504 -11.176 1.00 94.19 82 PRO A N 1
ATOM 625 C CA . PRO A 1 82 ? -1.608 -2.383 -10.795 1.00 94.19 82 PRO A CA 1
ATOM 626 C C . PRO A 1 82 ? -0.774 -1.206 -10.273 1.00 94.19 82 PRO A C 1
ATOM 628 O O . PRO A 1 82 ? -1.296 -0.123 -10.036 1.00 94.19 82 PRO A O 1
ATOM 631 N N . TYR A 1 83 ? 0.533 -1.400 -10.105 1.00 95.25 83 TYR A N 1
ATOM 632 C CA . TYR A 1 83 ? 1.441 -0.453 -9.494 1.00 95.25 83 TYR A CA 1
ATOM 633 C C . TYR A 1 83 ? 2.240 0.332 -10.541 1.00 95.25 83 TYR A C 1
ATOM 635 O O . TYR A 1 83 ? 2.540 -0.147 -11.645 1.00 95.25 83 TYR A O 1
ATOM 643 N N . SER A 1 84 ? 2.575 1.570 -10.197 1.00 94.56 84 SER A N 1
ATOM 644 C CA . SER A 1 84 ? 3.549 2.391 -10.908 1.00 94.56 84 SER A CA 1
ATOM 645 C C . SER A 1 84 ? 4.837 2.448 -10.092 1.00 94.56 84 SER A C 1
ATOM 647 O O . SER A 1 84 ? 4.827 2.263 -8.877 1.00 94.56 84 SER A O 1
ATOM 649 N N . ASP A 1 85 ? 5.958 2.751 -10.739 1.00 94.25 85 ASP A N 1
ATOM 650 C CA . ASP A 1 85 ? 7.222 2.959 -10.022 1.00 94.25 85 ASP A CA 1
ATOM 651 C C . ASP A 1 85 ? 7.049 4.062 -8.960 1.00 94.25 85 ASP A C 1
ATOM 653 O O . ASP A 1 85 ? 7.540 3.964 -7.836 1.00 94.25 85 ASP A O 1
ATOM 657 N N . GLU A 1 86 ? 6.241 5.076 -9.276 1.00 95.38 86 GLU A N 1
ATOM 658 C CA . GLU A 1 86 ? 5.936 6.170 -8.366 1.00 95.38 86 GLU A CA 1
ATOM 659 C C . GLU A 1 86 ? 5.240 5.739 -7.085 1.00 95.38 86 GLU A C 1
ATOM 661 O O . GLU A 1 86 ? 5.661 6.158 -6.002 1.00 95.38 86 GLU A O 1
ATOM 666 N N . ASN A 1 87 ? 4.224 4.885 -7.177 1.00 95.44 87 ASN A N 1
ATOM 667 C CA . ASN A 1 87 ? 3.468 4.508 -5.996 1.00 95.44 87 ASN A CA 1
ATOM 668 C C . ASN A 1 87 ? 4.265 3.544 -5.089 1.00 95.44 87 ASN A C 1
ATOM 670 O O . ASN A 1 87 ? 4.343 3.793 -3.887 1.00 95.44 87 ASN A O 1
ATOM 674 N N . LEU A 1 88 ? 4.992 2.565 -5.644 1.00 96.00 88 LEU A N 1
ATOM 675 C CA . LEU A 1 88 ? 5.843 1.650 -4.860 1.00 96.00 88 LEU A CA 1
ATOM 676 C C . LEU A 1 88 ? 7.140 2.288 -4.336 1.00 96.00 88 LEU A C 1
ATOM 678 O O . LEU A 1 88 ? 7.734 1.801 -3.375 1.00 96.00 88 LEU A O 1
ATOM 682 N N . SER A 1 89 ? 7.587 3.403 -4.919 1.00 96.56 89 SER A N 1
ATOM 683 C CA . SER A 1 89 ? 8.730 4.161 -4.385 1.00 96.56 89 SER A CA 1
ATOM 684 C C . SER A 1 89 ? 8.419 4.900 -3.073 1.00 96.56 89 SER A C 1
ATOM 686 O O . SER A 1 89 ? 9.326 5.459 -2.447 1.00 96.56 89 SER A O 1
ATOM 688 N N . SER A 1 90 ? 7.157 4.920 -2.626 1.00 97.38 90 SER A N 1
ATOM 689 C CA . SER A 1 90 ? 6.783 5.590 -1.384 1.00 97.38 90 SER A CA 1
ATOM 690 C C . SER A 1 90 ? 7.220 4.807 -0.146 1.00 97.38 90 SER A C 1
ATOM 692 O O . SER A 1 90 ? 6.778 3.688 0.097 1.00 97.38 90 SER A O 1
ATOM 694 N N . LYS A 1 91 ? 8.015 5.461 0.710 1.00 96.88 91 LYS A N 1
ATOM 695 C CA . LYS A 1 91 ? 8.358 4.951 2.047 1.00 96.88 91 LYS A CA 1
ATOM 696 C C . LYS A 1 91 ? 7.145 4.850 2.972 1.00 96.88 91 LYS A C 1
ATOM 698 O O . LYS A 1 91 ? 7.226 4.170 3.985 1.00 96.88 91 LYS A O 1
ATOM 703 N N . LYS A 1 92 ? 6.030 5.510 2.634 1.00 96.75 92 LYS A N 1
ATOM 704 C CA . LYS A 1 92 ? 4.816 5.483 3.456 1.00 96.75 92 LYS A CA 1
ATOM 705 C C . LYS A 1 92 ? 4.071 4.151 3.413 1.00 96.75 92 LYS A C 1
ATOM 707 O O . LYS A 1 92 ? 3.119 3.992 4.159 1.00 96.75 92 LYS A O 1
ATOM 712 N N . LEU A 1 93 ? 4.491 3.231 2.545 1.00 96.62 93 LEU A N 1
ATOM 713 C CA . LEU A 1 93 ? 3.963 1.868 2.462 1.00 96.62 93 LEU A CA 1
ATOM 714 C C . LEU A 1 93 ? 4.790 0.870 3.279 1.00 96.62 93 LEU A C 1
ATOM 716 O O . LEU A 1 93 ? 4.406 -0.290 3.396 1.00 96.62 93 LEU A O 1
ATOM 720 N N . LEU A 1 94 ? 5.953 1.292 3.784 1.00 96.75 94 LEU A N 1
ATOM 721 C CA . LEU A 1 94 ? 6.870 0.408 4.487 1.00 96.75 94 LEU A CA 1
ATOM 722 C C . LEU A 1 94 ? 6.480 0.287 5.962 1.00 96.75 94 LEU A C 1
ATOM 724 O O . LEU A 1 94 ? 6.177 1.308 6.592 1.00 96.75 94 LEU A O 1
ATOM 728 N N . PRO A 1 95 ? 6.540 -0.927 6.537 1.00 96.75 95 PRO A N 1
ATOM 729 C CA . PRO A 1 95 ? 6.405 -1.117 7.974 1.00 96.75 95 PRO A CA 1
ATOM 730 C C . PRO A 1 95 ? 7.348 -0.202 8.771 1.00 96.75 95 PRO A C 1
ATOM 732 O O . PRO A 1 95 ? 8.491 0.038 8.384 1.00 96.75 95 PRO A O 1
ATOM 735 N N . GLY A 1 96 ? 6.852 0.336 9.883 1.00 95.44 96 GLY A N 1
ATOM 736 C CA . GLY A 1 96 ? 7.537 1.323 10.717 1.00 95.44 96 GLY A CA 1
ATOM 737 C C . GLY A 1 96 ? 7.334 2.776 10.276 1.00 95.44 96 GLY A C 1
ATOM 738 O O . GLY A 1 96 ? 7.684 3.691 11.027 1.00 95.44 96 GLY A O 1
ATOM 739 N N . TRP A 1 97 ? 6.743 3.032 9.102 1.00 96.06 97 TRP A N 1
ATOM 740 C CA . TRP A 1 97 ? 6.360 4.393 8.738 1.00 96.06 97 TRP A CA 1
ATOM 741 C C . TRP A 1 97 ? 5.239 4.909 9.641 1.00 96.06 97 TRP A C 1
ATOM 743 O O . TRP A 1 97 ? 4.268 4.212 9.912 1.00 96.06 97 TRP A O 1
ATOM 753 N N . GLN A 1 98 ? 5.352 6.166 10.063 1.00 94.38 98 GLN A N 1
ATOM 754 C CA . GLN A 1 98 ? 4.372 6.831 10.911 1.00 94.38 98 GLN A CA 1
ATOM 755 C C . GLN A 1 98 ? 3.725 7.995 10.156 1.00 94.38 98 GLN A C 1
ATOM 757 O O . GLN A 1 98 ? 4.373 9.017 9.899 1.00 94.38 98 GLN A O 1
ATOM 762 N N . PHE A 1 99 ? 2.434 7.881 9.852 1.00 91.44 99 PHE A N 1
ATOM 763 C CA . PHE A 1 99 ? 1.643 9.000 9.351 1.00 91.44 99 PHE A CA 1
ATOM 764 C C . PHE A 1 99 ? 1.509 10.070 10.442 1.00 91.44 99 PHE A C 1
ATOM 766 O O . PHE A 1 99 ? 1.175 9.784 11.596 1.00 91.44 99 PHE A O 1
ATOM 773 N N . LYS A 1 100 ? 1.845 11.315 10.088 1.00 83.56 100 LYS A N 1
ATOM 774 C CA . LYS A 1 100 ? 1.768 12.476 10.981 1.00 83.56 100 LYS A CA 1
ATOM 775 C C . LYS A 1 100 ? 0.527 13.284 10.623 1.00 83.56 100 LYS A C 1
ATOM 777 O O . LYS A 1 100 ? 0.571 14.105 9.712 1.00 83.56 100 LYS A O 1
ATOM 782 N N . GLY A 1 101 ? -0.565 13.064 11.349 1.00 73.56 101 GLY A N 1
ATOM 783 C CA . GLY A 1 101 ? -1.720 13.958 11.299 1.00 73.56 101 GLY A CA 1
ATOM 784 C C . GLY A 1 101 ? -1.400 15.309 11.948 1.00 73.56 101 GLY A C 1
ATOM 785 O O . GLY A 1 101 ? -0.597 15.380 12.880 1.00 73.56 101 GLY A O 1
ATOM 786 N N . ALA A 1 102 ? -2.064 16.380 11.503 1.00 54.69 102 ALA A N 1
ATOM 787 C CA . ALA A 1 102 ? -1.803 17.771 11.909 1.00 54.69 102 ALA A CA 1
ATOM 788 C C . ALA A 1 102 ? -1.964 18.079 13.419 1.00 54.69 102 ALA A C 1
ATOM 790 O O . ALA A 1 102 ? -1.762 19.216 13.835 1.00 54.69 102 ALA A O 1
ATOM 791 N N . LYS A 1 103 ? -2.354 17.101 14.249 1.00 57.56 103 LYS A N 1
ATOM 792 C CA . LYS A 1 103 ? -2.677 17.290 15.675 1.00 57.56 103 LYS A CA 1
ATOM 793 C C . LYS A 1 103 ? -2.181 16.169 16.596 1.00 57.56 103 LYS A C 1
ATOM 795 O O . LYS A 1 103 ? -2.529 16.151 17.773 1.00 57.56 103 LYS A O 1
ATOM 800 N N . VAL A 1 104 ? -1.379 15.231 16.092 1.00 64.25 104 VAL A N 1
ATOM 801 C CA . VAL A 1 104 ? -0.894 14.102 16.897 1.00 64.25 104 VAL A CA 1
ATOM 802 C C . VAL A 1 104 ? 0.457 14.465 17.510 1.00 64.25 104 VAL A C 1
ATOM 804 O O . VAL A 1 104 ? 1.486 14.466 16.834 1.00 64.25 104 VAL A O 1
ATOM 807 N N . THR A 1 105 ? 0.468 14.798 18.802 1.00 71.69 105 THR A N 1
ATOM 808 C CA . THR A 1 105 ? 1.721 14.935 19.558 1.00 71.69 105 THR A CA 1
ATOM 809 C C . THR A 1 105 ? 2.378 13.561 19.719 1.00 71.69 105 THR A C 1
ATOM 811 O O . THR A 1 105 ? 1.691 12.541 19.748 1.00 71.69 105 THR A O 1
ATOM 814 N N . LYS A 1 106 ? 3.711 13.503 19.868 1.00 69.56 106 LYS A N 1
ATOM 815 C CA . LYS A 1 106 ? 4.439 12.230 20.088 1.00 69.56 106 LYS A CA 1
ATOM 816 C C . LYS A 1 106 ? 3.949 11.444 21.314 1.00 69.56 106 LYS A C 1
ATOM 818 O O . LYS A 1 106 ? 4.152 10.242 21.381 1.00 69.56 106 LYS A O 1
ATOM 823 N N . GLN A 1 107 ? 3.339 12.131 22.278 1.00 75.50 107 GLN A N 1
ATOM 824 C CA . GLN A 1 107 ? 2.799 11.549 23.510 1.00 75.50 107 GLN A CA 1
ATOM 825 C C . GLN A 1 107 ? 1.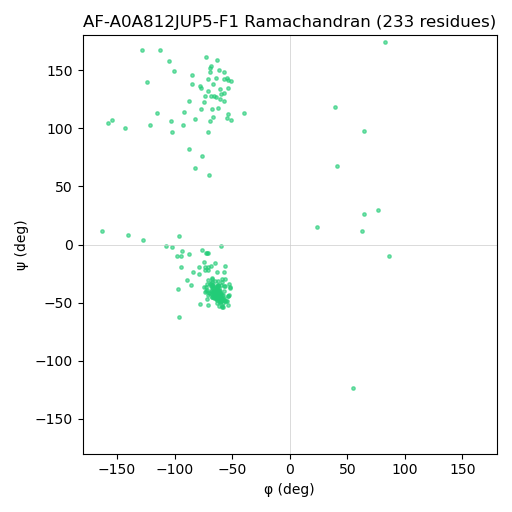356 11.056 23.350 1.00 75.50 107 GLN A C 1
ATOM 827 O O . GLN A 1 107 ? 0.807 10.444 24.261 1.00 75.50 107 GLN A O 1
ATOM 832 N N . SER A 1 108 ? 0.715 11.348 22.220 1.00 78.88 108 SER A N 1
ATOM 833 C CA . SER A 1 108 ? -0.659 10.947 21.984 1.00 78.88 108 SER A CA 1
ATOM 834 C C . SER A 1 108 ? -0.732 9.468 21.624 1.00 78.88 108 SER A C 1
ATOM 836 O O . SER A 1 108 ? -0.032 9.005 20.722 1.00 78.88 108 SER A O 1
ATOM 838 N N . ASN A 1 109 ? -1.675 8.751 22.241 1.00 77.81 109 ASN A N 1
ATOM 839 C CA . ASN A 1 109 ? -2.046 7.399 21.818 1.00 77.81 109 ASN A CA 1
ATOM 840 C C . ASN A 1 109 ? -2.471 7.357 20.343 1.00 77.81 109 ASN A C 1
ATOM 842 O O . ASN A 1 109 ? -2.432 6.295 19.736 1.00 77.81 109 ASN A O 1
ATOM 846 N N . TRP A 1 110 ? -2.824 8.502 19.746 1.00 80.19 110 TRP A N 1
ATOM 847 C CA . TRP A 1 110 ? -3.149 8.611 18.329 1.00 80.19 110 TRP A CA 1
ATOM 848 C C . TRP A 1 110 ? -1.984 8.281 17.391 1.00 80.19 110 TRP A C 1
ATOM 850 O O . TRP A 1 110 ? -2.227 7.881 16.256 1.00 80.19 110 TRP A O 1
ATOM 860 N N . ALA A 1 111 ? -0.733 8.397 17.852 1.00 85.62 111 ALA A N 1
ATOM 861 C CA . ALA A 1 111 ? 0.428 8.080 17.028 1.00 85.62 111 ALA A CA 1
ATOM 862 C C . ALA A 1 111 ? 0.388 6.618 16.560 1.00 85.62 111 ALA A C 1
ATOM 864 O O . ALA A 1 111 ? 0.492 6.364 15.369 1.00 85.62 111 ALA A O 1
ATOM 865 N N . ARG A 1 112 ? 0.106 5.653 17.441 1.00 89.25 112 ARG A N 1
ATOM 866 C CA . ARG A 1 112 ? 0.132 4.226 17.063 1.00 89.25 112 ARG A CA 1
ATOM 867 C C . ARG A 1 112 ? -0.827 3.862 15.921 1.00 89.25 112 ARG A C 1
ATOM 869 O O . ARG A 1 112 ? -0.517 2.977 15.140 1.00 89.25 112 ARG A O 1
ATOM 876 N N . TYR A 1 113 ? -1.949 4.571 15.785 1.00 90.06 113 TYR A N 1
ATOM 877 C CA . TYR A 1 113 ? -2.937 4.293 14.738 1.00 90.06 113 TYR A CA 1
ATOM 878 C C . TYR A 1 113 ? -2.499 4.749 13.342 1.00 90.06 113 TYR A C 1
ATOM 880 O O . TYR A 1 113 ? -3.083 4.338 12.351 1.00 90.06 113 TYR A O 1
ATOM 888 N N . GLY A 1 114 ? -1.474 5.597 13.249 1.00 91.25 114 GLY A N 1
ATOM 889 C CA . GLY A 1 114 ? -0.855 5.969 11.977 1.00 91.25 114 GLY A CA 1
ATOM 890 C C . GLY A 1 114 ? 0.395 5.151 11.649 1.00 91.25 114 GLY A C 1
ATOM 891 O O . GLY A 1 114 ? 1.111 5.521 10.721 1.00 91.25 114 GLY A O 1
ATOM 892 N N . MET A 1 115 ? 0.720 4.114 12.427 1.00 95.62 115 MET A N 1
ATOM 893 C CA . MET A 1 115 ? 1.916 3.306 12.203 1.00 95.62 115 MET A CA 1
ATOM 894 C C . MET A 1 115 ? 1.628 2.176 11.218 1.00 95.62 115 MET A C 1
ATOM 896 O O . MET A 1 115 ? 0.758 1.337 11.443 1.00 95.62 115 MET A O 1
ATOM 900 N N . VAL A 1 116 ? 2.389 2.128 10.132 1.00 97.12 116 VAL A N 1
ATOM 901 C CA . VAL A 1 116 ? 2.334 1.025 9.176 1.00 97.12 116 VAL A CA 1
ATOM 902 C C . VAL A 1 116 ? 3.008 -0.191 9.797 1.00 97.12 116 VAL A C 1
ATOM 904 O O . VAL A 1 116 ? 4.142 -0.120 10.263 1.00 97.12 116 VAL A O 1
ATOM 907 N N . THR A 1 117 ? 2.314 -1.318 9.793 1.00 97.25 117 THR A N 1
ATOM 908 C CA . THR A 1 117 ? 2.801 -2.631 10.219 1.00 97.25 117 THR A CA 1
ATOM 909 C C . THR A 1 117 ? 2.884 -3.529 8.985 1.00 97.25 117 THR A C 1
ATOM 911 O O . THR A 1 117 ? 2.343 -3.184 7.931 1.00 97.25 117 THR A O 1
ATOM 914 N N . THR A 1 118 ? 3.539 -4.692 9.077 1.00 97.31 118 THR A N 1
ATOM 915 C CA . THR A 1 118 ? 3.497 -5.687 7.985 1.00 97.31 118 THR A CA 1
ATOM 916 C C . THR A 1 118 ? 2.055 -6.007 7.599 1.00 97.31 118 THR A C 1
ATOM 918 O O . THR A 1 118 ? 1.707 -6.078 6.418 1.00 97.31 118 THR A O 1
ATOM 921 N N . GLU A 1 119 ? 1.192 -6.183 8.596 1.00 97.25 119 GLU A N 1
ATOM 922 C CA . GLU A 1 119 ? -0.189 -6.566 8.362 1.00 97.25 119 GLU A CA 1
ATOM 923 C C . GLU A 1 119 ? -0.982 -5.455 7.664 1.00 97.25 119 GLU A C 1
ATOM 925 O O . GLU A 1 119 ? -1.661 -5.720 6.671 1.00 97.25 119 GLU A O 1
ATOM 930 N N . SER A 1 120 ? -0.857 -4.196 8.096 1.00 97.25 120 SER A N 1
ATOM 931 C CA . SER A 1 120 ? -1.548 -3.099 7.408 1.00 97.25 120 SER A CA 1
ATOM 932 C C . SER A 1 120 ? -0.993 -2.833 6.008 1.00 97.25 120 SER A C 1
ATOM 934 O O . SER A 1 120 ? -1.768 -2.526 5.097 1.00 97.25 120 SER A O 1
ATOM 936 N N . ALA A 1 121 ? 0.309 -3.036 5.785 1.00 97.88 121 ALA A N 1
ATOM 937 C CA . ALA A 1 121 ? 0.891 -3.027 4.444 1.00 97.88 121 ALA A CA 1
ATOM 938 C C . ALA A 1 121 ? 0.289 -4.140 3.564 1.00 97.88 121 ALA A C 1
ATOM 940 O O . ALA A 1 121 ? -0.099 -3.883 2.423 1.00 97.88 121 ALA A O 1
ATOM 941 N N . THR A 1 122 ? 0.113 -5.349 4.110 1.00 97.50 122 THR A N 1
ATOM 942 C CA . THR A 1 122 ? -0.550 -6.468 3.417 1.00 97.50 122 THR A CA 1
ATOM 943 C C . THR A 1 122 ? -1.974 -6.098 3.005 1.00 97.50 122 THR A C 1
ATOM 945 O O . THR A 1 122 ? -2.321 -6.226 1.830 1.00 97.50 122 THR A O 1
ATOM 948 N N . TYR A 1 123 ? -2.782 -5.563 3.928 1.00 97.62 123 TYR A N 1
ATOM 949 C CA . TYR A 1 123 ? -4.148 -5.126 3.619 1.00 97.62 123 TYR A CA 1
ATOM 950 C C . TYR A 1 123 ? -4.194 -4.000 2.585 1.00 97.62 123 TYR A C 1
ATOM 952 O O . TYR A 1 123 ? -5.078 -3.998 1.733 1.00 97.62 123 TYR A O 1
ATOM 960 N N . THR A 1 124 ? -3.221 -3.087 2.589 1.00 97.56 124 THR A N 1
ATOM 961 C CA . THR A 1 124 ? -3.127 -2.006 1.592 1.00 97.56 124 THR A CA 1
ATOM 962 C C . THR A 1 124 ? -2.963 -2.557 0.175 1.00 97.56 124 THR A C 1
ATOM 964 O O . THR A 1 124 ? -3.617 -2.093 -0.770 1.00 97.56 124 THR A O 1
ATOM 967 N N . LEU A 1 125 ? -2.101 -3.567 0.020 1.00 97.44 125 LEU A N 1
ATOM 968 C CA . LEU A 1 125 ? -1.878 -4.235 -1.259 1.00 97.44 125 LEU A CA 1
ATOM 969 C C . LEU A 1 125 ? -3.082 -5.083 -1.659 1.00 97.44 125 LEU A C 1
ATOM 971 O O . LEU A 1 125 ? -3.514 -4.996 -2.802 1.00 97.44 125 LEU A O 1
ATOM 975 N N . GLN A 1 126 ? -3.667 -5.845 -0.730 1.00 97.25 126 GLN A N 1
ATOM 976 C CA . GLN A 1 126 ? -4.870 -6.642 -0.989 1.00 97.25 126 GLN A CA 1
ATOM 977 C C . GLN A 1 126 ? -6.054 -5.770 -1.414 1.00 97.25 126 GLN A C 1
ATOM 979 O O . GLN A 1 126 ? -6.667 -6.054 -2.438 1.00 97.25 126 GLN A O 1
ATOM 984 N N . TYR A 1 127 ? -6.310 -4.666 -0.707 1.00 97.25 127 TYR A N 1
ATOM 985 C CA . TYR A 1 127 ? -7.314 -3.672 -1.087 1.00 97.25 127 TYR A CA 1
ATOM 986 C C . TYR A 1 127 ? -7.061 -3.197 -2.521 1.00 97.25 127 TYR A C 1
ATOM 988 O O . TYR A 1 127 ? -7.951 -3.219 -3.371 1.00 97.25 127 TYR A O 1
ATOM 996 N N . THR A 1 128 ? -5.832 -2.763 -2.816 1.00 97.19 128 THR A N 1
ATOM 997 C CA . THR A 1 128 ? -5.481 -2.207 -4.132 1.00 97.19 128 THR A CA 1
ATOM 998 C C . THR A 1 128 ? -5.631 -3.240 -5.245 1.00 97.19 128 THR A C 1
ATOM 1000 O O . THR A 1 128 ? -6.162 -2.927 -6.311 1.00 97.19 128 THR A O 1
ATOM 1003 N N . ASN A 1 129 ? -5.215 -4.471 -4.967 1.00 96.94 129 ASN A N 1
ATOM 1004 C CA . ASN A 1 129 ? -5.355 -5.630 -5.829 1.00 96.94 129 ASN A CA 1
ATOM 1005 C C . ASN A 1 129 ? -6.831 -5.930 -6.129 1.00 96.94 129 ASN A C 1
ATOM 1007 O O . ASN A 1 129 ? -7.191 -6.038 -7.299 1.00 96.94 129 ASN A O 1
ATOM 1011 N N . SER A 1 130 ? -7.687 -5.992 -5.107 1.00 96.69 130 SER A N 1
ATOM 1012 C CA . SER A 1 130 ? -9.123 -6.263 -5.249 1.00 96.69 130 SER A CA 1
ATOM 1013 C C . SER A 1 130 ? -9.837 -5.183 -6.059 1.00 96.69 130 SER A C 1
ATOM 1015 O O . SER A 1 130 ? -10.593 -5.498 -6.977 1.00 96.69 130 SER A O 1
ATOM 1017 N N . VAL A 1 131 ? -9.544 -3.905 -5.789 1.00 96.00 131 VAL A N 1
ATOM 1018 C CA . VAL A 1 131 ? -10.110 -2.782 -6.553 1.00 96.00 131 VAL A CA 1
ATOM 1019 C C . VAL A 1 131 ? -9.689 -2.844 -8.022 1.00 96.00 131 VAL A C 1
ATOM 1021 O O . VAL A 1 131 ? -10.517 -2.653 -8.908 1.00 96.00 131 VAL A O 1
ATOM 1024 N N . PHE A 1 132 ? -8.417 -3.137 -8.301 1.00 96.56 132 PHE A N 1
ATOM 1025 C CA . PHE A 1 132 ? -7.925 -3.254 -9.674 1.00 96.56 132 PHE A CA 1
ATOM 1026 C C . PHE A 1 132 ? -8.500 -4.476 -10.405 1.00 96.56 132 PHE A C 1
ATOM 1028 O O . PHE A 1 132 ? -8.838 -4.393 -11.587 1.00 96.56 132 PHE A O 1
ATOM 1035 N N . GLU A 1 133 ? -8.628 -5.610 -9.713 1.00 96.31 133 GLU A N 1
ATOM 1036 C CA . GLU A 1 133 ? -9.201 -6.840 -10.259 1.00 96.31 133 GLU A CA 1
ATOM 1037 C C . GLU A 1 133 ? -10.690 -6.674 -10.588 1.00 96.31 133 GLU A C 1
ATOM 1039 O O . GLU A 1 133 ? -11.113 -7.090 -11.671 1.00 96.31 133 GLU A O 1
ATOM 1044 N N . GLY A 1 134 ? -11.445 -6.006 -9.709 1.00 95.94 134 GLY A N 1
ATOM 1045 C CA . GLY A 1 134 ? -12.872 -5.726 -9.885 1.00 95.94 134 GLY A CA 1
ATOM 1046 C C . GLY A 1 134 ? -13.194 -4.734 -11.008 1.00 95.94 134 GLY A C 1
ATOM 1047 O O . GLY A 1 134 ? -14.325 -4.702 -11.490 1.00 95.94 134 GLY A O 1
ATOM 1048 N N . MET A 1 135 ? -12.219 -3.945 -11.471 1.00 96.06 135 MET A N 1
ATOM 1049 C CA . MET A 1 135 ? -12.410 -3.042 -12.608 1.00 96.06 135 MET A CA 1
ATOM 1050 C C . MET A 1 135 ? -12.354 -3.795 -13.951 1.00 96.06 135 MET A C 1
ATOM 1052 O O . MET A 1 135 ? -11.428 -4.591 -14.181 1.00 96.06 135 MET A O 1
ATOM 1056 N N . PRO A 1 136 ? -13.266 -3.492 -14.901 1.00 96.38 136 PRO A N 1
ATOM 1057 C CA . PRO A 1 136 ? -13.160 -3.965 -16.279 1.00 96.38 136 PRO A CA 1
ATOM 1058 C C . PRO A 1 136 ? -11.809 -3.594 -16.892 1.00 96.38 136 PRO A C 1
ATOM 1060 O O . PRO A 1 136 ? -11.304 -2.498 -16.659 1.00 96.38 136 PRO A O 1
ATOM 1063 N N . LYS A 1 137 ? -11.234 -4.470 -17.728 1.00 95.44 137 LYS A N 1
ATOM 1064 C CA . LYS A 1 137 ? -9.881 -4.287 -18.296 1.00 95.44 137 LYS A CA 1
ATOM 1065 C C . LYS A 1 137 ? -9.678 -2.927 -18.981 1.00 95.44 137 LYS A C 1
ATOM 1067 O O . LYS A 1 137 ? -8.587 -2.378 -18.912 1.00 95.44 137 LYS A O 1
ATOM 1072 N N . THR A 1 138 ? -10.721 -2.387 -19.608 1.00 96.38 138 THR A N 1
ATOM 1073 C CA . THR A 1 138 ? -10.721 -1.081 -20.288 1.00 96.38 138 THR A CA 1
ATOM 1074 C C . THR A 1 138 ? -10.725 0.117 -19.336 1.00 96.38 138 THR A C 1
ATOM 1076 O O . THR A 1 138 ? -10.318 1.202 -19.735 1.00 96.38 138 THR A O 1
ATOM 1079 N N . LEU A 1 139 ? -11.170 -0.072 -18.092 1.00 96.69 139 LEU A N 1
ATOM 1080 C CA . LEU A 1 139 ? -11.265 0.962 -17.057 1.00 96.69 139 LEU A CA 1
ATOM 1081 C C . LEU A 1 139 ? -10.201 0.810 -15.965 1.00 96.69 139 LEU A C 1
ATOM 1083 O O . LEU A 1 139 ? -10.148 1.620 -15.043 1.00 96.69 139 LEU A O 1
ATOM 1087 N N . ARG A 1 140 ? -9.352 -0.220 -16.048 1.00 95.88 140 ARG A N 1
ATOM 1088 C CA . ARG A 1 140 ? -8.271 -0.445 -15.088 1.00 95.88 140 ARG A CA 1
ATOM 1089 C C . ARG A 1 140 ? -7.288 0.713 -15.123 1.00 95.88 140 ARG A C 1
ATOM 1091 O O . ARG A 1 140 ? -6.613 0.944 -16.124 1.00 95.88 140 ARG A O 1
ATOM 1098 N N . GLN A 1 141 ? -7.173 1.397 -13.994 1.00 95.00 141 GLN A N 1
ATOM 1099 C CA . GLN A 1 141 ? -6.219 2.476 -13.793 1.00 95.00 141 GLN A CA 1
ATOM 1100 C C . GLN A 1 141 ? -5.343 2.169 -12.584 1.00 95.00 141 GLN A C 1
ATOM 1102 O O . GLN A 1 141 ? -5.808 1.659 -11.564 1.00 95.00 141 GLN A O 1
ATOM 1107 N N . LYS A 1 142 ? -4.052 2.476 -12.710 1.00 96.06 142 LYS A N 1
ATOM 1108 C CA . LYS A 1 142 ? -3.111 2.387 -11.594 1.00 96.06 142 LYS A CA 1
ATOM 1109 C C . LYS A 1 142 ? -3.436 3.509 -10.603 1.00 96.06 142 LYS A C 1
ATOM 1111 O O . LYS A 1 142 ? -3.582 4.649 -11.050 1.00 96.06 142 LYS A O 1
ATOM 1116 N N . PRO A 1 143 ? -3.542 3.244 -9.289 1.00 96.62 143 PRO A N 1
ATOM 1117 C CA . PRO A 1 143 ? -3.771 4.306 -8.328 1.00 96.62 143 PRO A CA 1
ATOM 1118 C C . PRO A 1 143 ? -2.578 5.261 -8.327 1.00 96.62 143 PRO A C 1
ATOM 1120 O O . PRO A 1 143 ? -1.417 4.847 -8.448 1.00 96.62 143 PRO A O 1
ATOM 1123 N N . THR A 1 144 ? -2.871 6.547 -8.153 1.00 97.00 144 THR A N 1
ATOM 1124 C CA . THR A 1 144 ? -1.836 7.555 -7.931 1.00 97.00 144 THR A CA 1
ATOM 1125 C C . THR A 1 144 ? -1.105 7.268 -6.621 1.00 97.00 144 THR A C 1
ATOM 1127 O O . THR A 1 144 ? -1.630 6.601 -5.723 1.00 97.00 144 THR A O 1
ATOM 1130 N N . LYS A 1 145 ? 0.110 7.805 -6.481 1.00 96.56 145 LYS A N 1
ATOM 1131 C CA . LYS A 1 145 ? 0.877 7.702 -5.235 1.00 96.56 145 LYS A CA 1
ATOM 1132 C C . LYS A 1 145 ? 0.074 8.194 -4.028 1.00 96.56 145 LYS A C 1
ATOM 1134 O O . LYS A 1 145 ? 0.033 7.506 -3.018 1.00 96.56 145 LYS A O 1
ATOM 1139 N N . ALA A 1 146 ? -0.609 9.332 -4.154 1.00 96.56 146 ALA A N 1
ATOM 1140 C CA . ALA A 1 146 ? -1.415 9.902 -3.074 1.00 96.56 146 ALA A CA 1
ATOM 1141 C C . ALA A 1 146 ? -2.549 8.966 -2.622 1.00 96.56 146 ALA A C 1
ATOM 1143 O O . ALA A 1 146 ? -2.723 8.763 -1.424 1.00 96.56 146 ALA A O 1
ATOM 1144 N N . ILE A 1 147 ? -3.266 8.341 -3.566 1.00 95.81 147 ILE A N 1
ATOM 1145 C CA . ILE A 1 147 ? -4.337 7.382 -3.248 1.00 95.81 147 ILE A CA 1
ATOM 1146 C C . ILE A 1 147 ? -3.768 6.161 -2.517 1.00 95.81 147 ILE A C 1
ATOM 1148 O O . ILE A 1 147 ? -4.358 5.691 -1.547 1.00 95.81 147 ILE A O 1
ATOM 1152 N N . LEU A 1 148 ? -2.620 5.639 -2.960 1.00 96.88 148 LEU A N 1
ATOM 1153 C CA . LEU A 1 148 ? -2.013 4.470 -2.321 1.00 96.88 148 LEU A CA 1
ATOM 1154 C C . LEU A 1 148 ? -1.508 4.789 -0.904 1.00 96.88 148 LEU A C 1
ATOM 1156 O O . LEU A 1 148 ? -1.694 3.987 0.007 1.00 96.88 148 LEU A O 1
ATOM 1160 N N . GLU A 1 149 ? -0.929 5.974 -0.698 1.00 96.75 149 GLU A N 1
ATOM 1161 C CA . GLU A 1 149 ? -0.525 6.450 0.630 1.00 96.75 149 GLU A CA 1
AT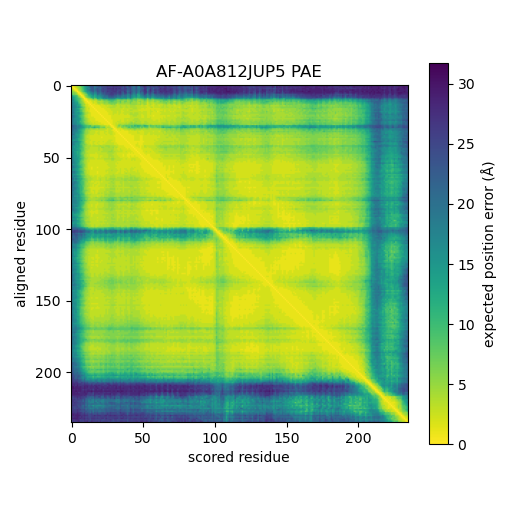OM 1162 C C . GLU A 1 149 ? -1.727 6.642 1.564 1.00 96.75 149 GLU A C 1
ATOM 1164 O O . GLU A 1 149 ? -1.664 6.222 2.716 1.00 96.75 149 GLU A O 1
ATOM 1169 N N . GLN A 1 150 ? -2.832 7.209 1.067 1.00 94.50 150 GLN A N 1
ATOM 1170 C CA . GLN A 1 150 ? -4.074 7.356 1.831 1.00 94.50 150 GLN A CA 1
ATOM 1171 C C . GLN A 1 150 ? -4.640 5.993 2.251 1.00 94.50 150 GLN A C 1
ATOM 1173 O O . GLN A 1 150 ? -5.003 5.801 3.409 1.00 94.50 150 GLN A O 1
ATOM 1178 N N . ARG A 1 151 ? -4.666 5.015 1.337 1.00 95.75 151 ARG A N 1
ATOM 1179 C CA . ARG A 1 151 ? -5.083 3.639 1.658 1.00 95.75 151 ARG A CA 1
ATOM 1180 C C . ARG A 1 151 ? -4.183 2.999 2.708 1.00 95.75 151 ARG A C 1
ATOM 1182 O O . ARG A 1 151 ? -4.680 2.276 3.564 1.00 95.75 151 ARG A O 1
ATOM 1189 N N . SER A 1 152 ? -2.881 3.276 2.659 1.00 96.75 152 SER A N 1
ATOM 1190 C CA . SER A 1 152 ? -1.932 2.775 3.652 1.00 96.75 152 SER A CA 1
ATOM 1191 C C . SER A 1 152 ? -2.178 3.357 5.038 1.00 96.75 152 SER A C 1
ATOM 1193 O O . SER A 1 152 ? -2.143 2.618 6.018 1.00 96.75 152 SER A O 1
ATOM 1195 N N . GLU A 1 153 ? -2.461 4.656 5.127 1.00 94.44 153 GLU A N 1
ATOM 1196 C CA . GLU A 1 153 ? -2.855 5.305 6.381 1.00 94.44 153 GLU A CA 1
ATOM 1197 C C . GLU A 1 153 ? -4.159 4.707 6.922 1.00 94.44 153 GLU A C 1
ATOM 1199 O O . GLU A 1 153 ? -4.264 4.377 8.103 1.00 94.44 153 GLU A O 1
ATOM 1204 N N . PHE A 1 154 ? -5.128 4.484 6.035 1.00 93.50 154 PHE A N 1
ATOM 1205 C CA . PHE A 1 154 ? -6.410 3.884 6.376 1.00 93.50 154 PHE A CA 1
ATOM 1206 C C . PHE A 1 154 ? -6.278 2.446 6.905 1.00 93.50 154 PHE A C 1
ATOM 1208 O O . PHE A 1 154 ? -6.863 2.096 7.932 1.00 93.50 154 PHE A O 1
ATOM 1215 N N . CYS A 1 155 ? -5.478 1.610 6.240 1.00 96.00 155 CYS A N 1
ATOM 1216 C CA . CYS A 1 155 ? -5.236 0.236 6.675 1.00 96.00 155 CYS A CA 1
ATOM 1217 C C . CYS A 1 155 ? -4.450 0.186 7.992 1.00 96.00 155 CYS A C 1
ATOM 1219 O O . CYS A 1 155 ? -4.728 -0.674 8.826 1.00 96.00 155 CYS A O 1
ATOM 1221 N N . ALA A 1 156 ? -3.499 1.106 8.203 1.00 95.25 156 ALA A N 1
ATOM 1222 C CA . ALA A 1 156 ? -2.776 1.230 9.471 1.00 95.25 156 ALA A CA 1
ATOM 1223 C C . ALA A 1 156 ? -3.738 1.501 10.634 1.00 95.25 156 ALA A C 1
ATOM 1225 O O . ALA A 1 156 ? -3.713 0.793 11.643 1.00 95.25 156 ALA A O 1
ATOM 1226 N N . LEU A 1 157 ? -4.657 2.447 10.440 1.00 92.94 157 LEU A N 1
ATOM 1227 C CA . LEU A 1 157 ? -5.693 2.773 11.412 1.00 92.94 157 LEU A CA 1
ATOM 1228 C C . LEU A 1 157 ? -6.608 1.579 11.710 1.00 92.94 157 LEU A C 1
ATOM 1230 O O . LEU A 1 157 ? -6.860 1.283 12.877 1.00 92.94 157 LEU A O 1
ATOM 1234 N N . ALA A 1 158 ? -7.098 0.887 10.678 1.00 93.81 158 ALA A N 1
ATOM 1235 C CA . ALA A 1 158 ? -8.005 -0.250 10.842 1.00 93.81 158 ALA A CA 1
ATOM 1236 C C . ALA A 1 158 ? -7.362 -1.407 11.629 1.00 93.81 158 ALA A C 1
ATOM 1238 O O . ALA A 1 158 ? -7.986 -1.956 12.540 1.00 93.81 158 ALA A O 1
ATOM 1239 N N . VAL A 1 159 ? -6.106 -1.748 11.320 1.00 96.12 159 VAL A N 1
ATOM 1240 C CA . VAL A 1 159 ? -5.365 -2.809 12.023 1.00 96.12 159 VAL A CA 1
ATOM 1241 C C . VAL A 1 159 ? -5.113 -2.431 13.482 1.00 96.12 159 VAL A C 1
ATOM 1243 O O . VAL A 1 159 ? -5.406 -3.227 14.374 1.00 96.12 159 VAL A O 1
ATOM 1246 N N . ALA A 1 160 ? -4.660 -1.203 13.746 1.00 94.12 160 ALA A N 1
ATOM 1247 C CA . ALA A 1 160 ? -4.427 -0.731 15.109 1.00 94.12 160 ALA A CA 1
ATOM 1248 C C . ALA A 1 160 ? -5.720 -0.705 15.948 1.00 94.12 160 ALA A C 1
ATOM 1250 O O . ALA A 1 160 ? -5.718 -1.111 17.108 1.00 94.12 160 ALA A O 1
ATOM 1251 N N . LEU A 1 161 ? -6.849 -0.295 15.356 1.00 92.00 161 LEU A N 1
ATOM 1252 C CA . LEU A 1 161 ? -8.149 -0.339 16.030 1.00 92.00 161 LEU A CA 1
ATOM 1253 C C . LEU A 1 161 ? -8.581 -1.768 16.357 1.00 92.00 161 LEU A C 1
ATOM 1255 O O . LEU A 1 161 ? -9.056 -2.006 17.465 1.00 92.00 161 LEU A O 1
ATOM 1259 N N . ARG A 1 162 ? -8.395 -2.731 15.443 1.00 94.25 162 ARG A N 1
ATOM 1260 C CA . ARG A 1 162 ? -8.640 -4.144 15.766 1.00 94.25 162 ARG A CA 1
ATOM 1261 C C . ARG A 1 162 ? -7.802 -4.570 16.969 1.00 94.25 162 ARG A C 1
ATOM 1263 O O . ARG A 1 162 ? -8.348 -5.186 17.876 1.00 94.25 162 ARG A O 1
ATOM 1270 N N . GLU A 1 163 ? -6.504 -4.277 16.984 1.00 95.19 163 GLU A N 1
ATOM 1271 C CA . GLU A 1 163 ? -5.625 -4.692 18.087 1.00 95.19 163 GLU A CA 1
ATOM 1272 C C . GLU A 1 163 ? -6.092 -4.175 19.449 1.00 95.19 163 GLU A C 1
ATOM 1274 O O . GLU A 1 163 ? -5.959 -4.876 20.450 1.00 95.19 163 GLU A O 1
ATOM 1279 N N . ASP A 1 164 ? -6.645 -2.966 19.503 1.00 92.19 164 ASP A N 1
ATOM 1280 C CA . ASP A 1 164 ? -7.231 -2.440 20.733 1.00 92.19 164 ASP A CA 1
ATOM 1281 C C . ASP A 1 164 ? -8.556 -3.122 21.080 1.00 92.19 164 ASP A C 1
ATOM 1283 O O . ASP A 1 164 ? -8.783 -3.472 22.234 1.00 92.19 164 ASP A O 1
ATOM 1287 N N . LEU A 1 165 ? -9.405 -3.399 20.089 1.00 90.94 165 LEU A N 1
ATOM 1288 C CA . LEU A 1 165 ? -10.668 -4.103 20.318 1.00 90.94 165 LEU A CA 1
ATOM 1289 C C . LEU A 1 165 ? -10.484 -5.508 20.859 1.00 90.94 165 LEU A C 1
ATOM 1291 O O . LEU A 1 165 ? -11.230 -5.921 21.740 1.00 90.94 165 LEU A O 1
ATOM 1295 N N . VAL A 1 166 ? -9.493 -6.228 20.346 1.00 95.06 166 VAL A N 1
ATOM 1296 C CA . VAL A 1 166 ? -9.179 -7.586 20.797 1.00 95.06 166 VAL A CA 1
ATOM 1297 C C . VAL A 1 166 ? -8.701 -7.595 22.250 1.00 95.06 166 VAL A C 1
ATOM 1299 O O . VAL A 1 166 ? -8.977 -8.549 22.973 1.00 95.06 166 VAL A O 1
ATOM 1302 N N . LYS A 1 167 ? -8.035 -6.525 22.705 1.00 94.19 167 LYS A N 1
ATOM 1303 C CA . LYS A 1 167 ? -7.604 -6.384 24.105 1.00 94.19 167 LYS A CA 1
ATOM 1304 C C . LYS A 1 167 ? -8.767 -6.091 25.050 1.00 94.19 167 LYS A C 1
ATOM 1306 O O . LYS A 1 167 ? -8.759 -6.581 26.172 1.00 94.19 167 LYS A O 1
ATOM 1311 N N . GLU A 1 168 ? -9.741 -5.302 24.606 1.00 93.69 168 GLU A N 1
ATOM 1312 C CA . GLU A 1 168 ? -10.858 -4.859 25.451 1.00 93.69 168 GLU A CA 1
ATOM 1313 C C . GLU A 1 168 ? -12.057 -5.818 25.428 1.00 93.69 168 GLU A C 1
ATOM 1315 O O . GLU A 1 168 ? -12.782 -5.930 26.414 1.00 93.69 168 GLU A O 1
ATOM 1320 N N . ILE A 1 169 ? -12.288 -6.518 24.313 1.00 93.88 169 ILE A N 1
ATOM 1321 C CA . ILE A 1 169 ? -13.449 -7.393 24.121 1.00 93.88 169 ILE A CA 1
ATOM 1322 C C . ILE A 1 169 ? -12.961 -8.820 23.816 1.00 93.88 169 ILE A C 1
ATOM 1324 O O . ILE A 1 169 ? -12.568 -9.113 22.684 1.00 93.88 169 ILE A O 1
ATOM 1328 N N . PRO A 1 170 ? -13.012 -9.747 24.791 1.00 93.50 170 PRO A N 1
ATOM 1329 C CA . PRO A 1 170 ? -12.615 -11.136 24.576 1.00 93.50 170 PRO A CA 1
ATOM 1330 C C . PRO A 1 170 ? -13.400 -11.802 23.436 1.00 93.50 170 PRO A C 1
ATOM 1332 O O . PRO A 1 170 ? -14.603 -11.587 23.288 1.00 93.50 170 PRO A O 1
ATOM 1335 N N . ASN A 1 171 ? -12.732 -12.655 22.652 1.00 94.56 171 ASN A N 1
ATOM 1336 C CA . ASN A 1 171 ? -13.305 -13.424 21.532 1.00 94.56 171 ASN A CA 1
ATOM 1337 C C . ASN A 1 171 ? -13.875 -12.594 20.359 1.00 94.56 171 ASN A C 1
ATOM 1339 O O . ASN A 1 171 ? -14.534 -13.153 19.481 1.00 94.56 171 ASN A O 1
ATOM 1343 N N . ILE A 1 172 ? -13.622 -11.280 20.292 1.00 95.69 172 ILE A N 1
ATOM 1344 C CA . ILE A 1 172 ? -14.115 -10.431 19.191 1.00 95.69 172 ILE A CA 1
ATOM 1345 C C . ILE A 1 172 ? -13.283 -10.554 17.905 1.00 95.69 172 ILE A C 1
ATOM 1347 O O . ILE A 1 172 ? -13.750 -10.192 16.823 1.00 95.69 172 ILE A O 1
ATOM 1351 N N . GLU A 1 173 ? -12.046 -11.045 18.014 1.00 95.12 173 GLU A N 1
ATOM 1352 C CA . GLU A 1 173 ? -11.056 -11.047 16.933 1.00 95.12 173 GLU A CA 1
ATOM 1353 C C . GLU A 1 173 ? -11.583 -11.711 15.660 1.00 95.12 173 GLU A C 1
ATOM 1355 O O . GLU A 1 173 ? -11.531 -11.135 14.574 1.00 95.12 173 GLU A O 1
ATOM 1360 N N . ASP A 1 174 ? -12.173 -12.892 15.815 1.00 95.75 174 ASP A N 1
ATOM 1361 C CA . ASP A 1 174 ? -12.695 -13.697 14.718 1.00 95.75 174 ASP A CA 1
ATOM 1362 C C . ASP A 1 174 ? -13.787 -12.957 13.934 1.00 95.75 174 ASP A C 1
ATOM 1364 O O . ASP A 1 174 ? -13.829 -12.988 12.700 1.00 95.75 174 ASP A O 1
ATOM 1368 N N . TYR A 1 175 ? -14.650 -12.235 14.653 1.00 93.75 175 TYR A N 1
ATOM 1369 C CA . TYR A 1 175 ? -15.697 -11.412 14.063 1.00 93.75 175 TYR A CA 1
ATOM 1370 C C . TYR A 1 175 ? -15.109 -10.218 13.305 1.00 93.75 175 TYR A C 1
ATOM 1372 O O . TYR A 1 175 ? -15.520 -9.949 12.172 1.00 93.75 175 TYR A O 1
ATOM 1380 N N . ILE A 1 176 ? -14.126 -9.524 13.889 1.00 93.75 176 ILE A N 1
ATOM 1381 C CA . ILE A 1 176 ? -13.463 -8.384 13.243 1.00 93.75 176 ILE A CA 1
ATOM 1382 C C . ILE A 1 176 ? -12.726 -8.840 11.983 1.00 93.75 176 ILE A C 1
ATOM 1384 O O . ILE A 1 176 ? -12.911 -8.252 10.918 1.00 93.75 176 ILE A O 1
ATOM 1388 N N . ASN A 1 177 ? -11.955 -9.921 12.053 1.00 94.50 177 ASN A N 1
ATOM 1389 C CA . ASN A 1 177 ? -11.209 -10.431 10.907 1.00 94.50 177 ASN A CA 1
ATOM 1390 C C . ASN A 1 177 ? -12.159 -10.839 9.765 1.00 94.50 177 ASN A C 1
ATOM 1392 O O . ASN A 1 177 ? -11.981 -10.419 8.618 1.00 94.50 177 ASN A O 1
ATOM 1396 N N . LYS A 1 178 ? -13.228 -11.589 10.076 1.00 92.56 178 LYS A N 1
ATOM 1397 C CA . LYS A 1 178 ? -14.182 -12.091 9.070 1.00 92.56 178 LYS A CA 1
ATOM 1398 C C . LYS A 1 178 ? -15.075 -11.007 8.477 1.00 92.56 178 LYS A C 1
ATOM 1400 O O . LYS A 1 178 ? -15.369 -11.068 7.283 1.00 92.56 178 LYS A O 1
ATOM 1405 N N . ARG A 1 179 ? -15.547 -10.054 9.286 1.00 89.94 179 ARG A N 1
ATOM 1406 C CA . ARG A 1 179 ? -16.525 -9.052 8.840 1.00 89.94 179 ARG A CA 1
ATOM 1407 C C . ARG A 1 179 ? -15.880 -7.742 8.431 1.00 89.94 179 ARG A C 1
ATOM 1409 O O . ARG A 1 179 ? -16.344 -7.137 7.476 1.00 89.94 179 ARG A O 1
ATOM 1416 N N . TRP A 1 180 ? -14.846 -7.294 9.132 1.00 92.06 180 TRP A N 1
ATOM 1417 C CA . TRP A 1 180 ? -14.234 -5.993 8.890 1.00 92.06 180 TRP A CA 1
ATOM 1418 C C . TRP A 1 180 ? -13.006 -6.112 7.987 1.00 92.06 180 TRP A C 1
ATOM 1420 O O . TRP A 1 180 ? -13.032 -5.599 6.868 1.00 92.06 180 TRP A O 1
ATOM 1430 N N . LEU A 1 181 ? -11.960 -6.824 8.411 1.00 94.81 181 LEU A N 1
ATOM 1431 C CA . LEU A 1 181 ? -10.709 -6.858 7.645 1.00 94.81 181 LEU A CA 1
ATOM 1432 C C . LEU A 1 181 ? -10.852 -7.578 6.298 1.00 94.81 181 LEU A C 1
ATOM 1434 O O . LEU A 1 181 ? -10.231 -7.179 5.317 1.00 94.81 181 LEU A O 1
ATOM 1438 N N . LYS A 1 182 ? -11.757 -8.557 6.190 1.00 96.12 182 LYS A N 1
ATOM 1439 C CA . LYS A 1 182 ? -12.112 -9.150 4.892 1.00 96.12 182 LYS A CA 1
ATOM 1440 C C . LYS A 1 182 ? -12.765 -8.146 3.931 1.00 96.12 182 LYS A C 1
ATOM 1442 O O . LYS A 1 182 ? -12.448 -8.158 2.745 1.00 96.12 182 LYS A O 1
ATOM 1447 N N . ARG A 1 183 ? -13.660 -7.272 4.419 1.00 96.12 183 ARG A N 1
ATOM 1448 C CA . ARG A 1 183 ? -14.267 -6.191 3.610 1.00 96.12 183 ARG A CA 1
ATOM 1449 C C . ARG A 1 183 ? -13.212 -5.164 3.199 1.00 96.12 183 ARG A C 1
ATOM 1451 O O . ARG A 1 183 ? -13.196 -4.739 2.048 1.00 96.12 183 ARG A O 1
ATOM 1458 N N . LEU A 1 184 ? -12.296 -4.838 4.114 1.00 95.81 184 LEU A N 1
ATOM 1459 C CA . LEU A 1 184 ? -11.148 -3.978 3.835 1.00 95.81 184 LEU A CA 1
ATOM 1460 C C . LEU A 1 184 ? -10.289 -4.556 2.703 1.00 95.81 184 LEU A C 1
ATOM 1462 O O . LEU A 1 184 ? -10.072 -3.891 1.697 1.00 95.81 184 LEU A O 1
ATOM 1466 N N . ALA A 1 185 ? -9.862 -5.815 2.824 1.00 96.94 185 ALA A N 1
ATOM 1467 C CA . ALA A 1 185 ? -9.076 -6.503 1.800 1.00 96.94 185 ALA A CA 1
ATOM 1468 C C . ALA A 1 185 ? -9.799 -6.579 0.444 1.00 96.94 185 ALA A C 1
ATOM 1470 O O . ALA A 1 185 ? -9.154 -6.544 -0.602 1.00 96.94 185 ALA A O 1
ATOM 1471 N N . ALA A 1 186 ? -11.132 -6.661 0.452 1.00 97.06 186 ALA A N 1
ATOM 1472 C CA . ALA A 1 186 ? -11.962 -6.679 -0.750 1.00 97.06 186 ALA A CA 1
ATOM 1473 C C . ALA A 1 186 ? -12.127 -5.300 -1.420 1.00 97.06 186 ALA A C 1
ATOM 1475 O O . ALA A 1 186 ? -12.713 -5.227 -2.498 1.00 97.06 186 ALA A O 1
ATOM 1476 N N . GLY A 1 187 ? -11.613 -4.218 -0.824 1.00 95.44 187 GLY A N 1
ATOM 1477 C CA . GLY A 1 187 ? -11.744 -2.871 -1.380 1.00 95.44 187 GLY A CA 1
ATOM 1478 C C . GLY A 1 187 ? -13.124 -2.244 -1.170 1.00 95.44 187 GLY A C 1
ATOM 1479 O O . GLY A 1 187 ? -13.572 -1.462 -2.007 1.00 95.44 187 GLY A O 1
ATOM 1480 N N . ASP A 1 188 ? -13.825 -2.605 -0.091 1.00 95.06 188 ASP A N 1
ATOM 1481 C CA . ASP A 1 188 ? -15.144 -2.052 0.220 1.00 95.06 188 ASP A CA 1
ATOM 1482 C C . ASP A 1 188 ? -15.050 -0.570 0.632 1.00 95.06 188 ASP A C 1
ATOM 1484 O O . ASP A 1 188 ? -14.636 -0.232 1.742 1.00 95.06 188 ASP A O 1
ATOM 1488 N N . VAL A 1 189 ? -15.472 0.322 -0.265 1.00 90.00 189 VAL A N 1
ATOM 1489 C CA . VAL A 1 189 ? -15.461 1.779 -0.054 1.00 90.00 189 VAL A CA 1
ATOM 1490 C C . VAL A 1 189 ? -16.455 2.213 1.029 1.00 90.00 189 VAL A C 1
ATOM 1492 O O . VAL A 1 189 ? -16.214 3.203 1.717 1.00 90.00 189 VAL A O 1
ATOM 1495 N N . ALA A 1 190 ? -17.555 1.481 1.239 1.00 91.19 190 ALA A N 1
ATOM 1496 C CA . ALA A 1 190 ? -18.521 1.837 2.281 1.00 91.19 190 ALA A CA 1
ATOM 1497 C C . ALA A 1 190 ? -17.883 1.739 3.672 1.00 91.19 190 ALA A C 1
ATOM 1499 O O . ALA A 1 190 ? -18.088 2.607 4.519 1.00 91.19 190 ALA A O 1
ATOM 1500 N N . LEU A 1 191 ? -17.023 0.739 3.868 1.00 89.62 191 LEU A N 1
ATOM 1501 C CA . LEU A 1 191 ? -16.249 0.592 5.094 1.00 89.62 191 LEU A CA 1
ATOM 1502 C C . LEU A 1 191 ? -15.279 1.766 5.317 1.00 89.62 191 LEU A C 1
ATOM 1504 O O . LEU A 1 191 ? -15.077 2.196 6.453 1.00 89.62 191 LEU A O 1
ATOM 1508 N N . GLU A 1 192 ? -14.691 2.295 4.242 1.00 87.00 192 GLU A N 1
ATOM 1509 C CA . GLU A 1 192 ? -13.830 3.478 4.305 1.00 87.00 192 GLU A CA 1
ATOM 1510 C C . GLU A 1 192 ? -14.578 4.696 4.842 1.00 87.00 192 GLU A C 1
ATOM 1512 O O . GLU A 1 192 ? -14.107 5.374 5.760 1.00 87.00 192 GLU A O 1
ATOM 1517 N N . VAL A 1 193 ? -15.791 4.912 4.335 1.00 88.94 193 VAL A N 1
ATOM 1518 C CA . VAL A 1 193 ? -16.678 5.990 4.779 1.00 88.94 193 VAL A CA 1
ATOM 1519 C C . VAL A 1 193 ? -17.113 5.789 6.233 1.00 88.94 193 VAL A C 1
ATOM 1521 O O . VAL A 1 193 ? -17.049 6.738 7.016 1.00 88.94 193 VAL A O 1
ATOM 1524 N N . GLU A 1 194 ? -17.507 4.569 6.617 1.00 88.06 194 GLU A N 1
ATOM 1525 C CA . GLU A 1 194 ? -17.900 4.221 7.992 1.00 88.06 194 GLU A CA 1
ATOM 1526 C C . GLU A 1 194 ? -16.779 4.540 8.994 1.00 88.06 194 GLU A C 1
ATOM 1528 O O . GLU A 1 194 ? -17.015 5.201 10.011 1.00 88.06 194 GLU A O 1
ATOM 1533 N N . LEU A 1 195 ? -15.542 4.134 8.693 1.00 85.06 195 LEU A N 1
ATOM 1534 C CA . LEU A 1 195 ? -14.406 4.360 9.583 1.00 85.06 195 LEU A CA 1
ATOM 1535 C C . LEU A 1 195 ? -14.015 5.843 9.642 1.00 85.06 195 LEU A C 1
ATOM 1537 O O . LEU A 1 195 ? -13.777 6.369 10.731 1.00 85.06 195 LEU A O 1
ATOM 1541 N N . CYS A 1 196 ? -14.015 6.546 8.505 1.00 84.12 196 CYS A N 1
ATOM 1542 C CA . CYS A 1 196 ? -13.790 7.993 8.475 1.00 84.12 196 CYS A CA 1
ATOM 1543 C C . CYS A 1 196 ? -14.829 8.744 9.321 1.00 84.12 196 CYS A C 1
ATOM 1545 O O . CYS A 1 196 ? -14.476 9.641 10.091 1.00 84.12 196 CYS A O 1
ATOM 1547 N N . ALA A 1 197 ? -16.105 8.359 9.223 1.00 85.00 197 ALA A N 1
ATOM 1548 C CA . ALA A 1 197 ? -17.183 8.949 10.010 1.00 85.00 197 ALA A CA 1
ATOM 1549 C C . ALA A 1 197 ? -17.018 8.669 11.514 1.00 85.00 197 ALA A C 1
ATOM 1551 O O . ALA A 1 197 ? -17.176 9.588 12.326 1.00 85.00 197 ALA A O 1
ATOM 1552 N N . ALA A 1 198 ? -16.643 7.440 11.887 1.00 80.31 198 ALA A N 1
ATOM 1553 C CA . ALA A 1 198 ? -16.383 7.064 13.275 1.00 80.31 198 ALA A CA 1
ATOM 1554 C C . ALA A 1 198 ? -15.237 7.899 13.868 1.00 80.31 198 ALA A C 1
ATOM 1556 O O . ALA A 1 198 ? -15.406 8.539 14.907 1.00 80.31 198 ALA A O 1
ATOM 1557 N N . VAL A 1 199 ? -14.109 7.998 13.161 1.00 79.25 199 VAL A N 1
ATOM 1558 C CA . VAL A 1 199 ? -12.943 8.798 13.571 1.00 79.25 199 VAL A CA 1
ATOM 1559 C C . VAL A 1 199 ? -13.307 10.277 13.710 1.00 79.25 199 VAL A C 1
ATOM 1561 O O . VAL A 1 199 ? -12.992 10.908 14.720 1.00 79.25 199 VAL A O 1
ATOM 1564 N N . ALA A 1 200 ? -14.032 10.836 12.737 1.00 79.88 200 ALA A N 1
ATOM 1565 C CA . ALA A 1 200 ? -14.477 12.226 12.781 1.00 79.88 200 ALA A CA 1
ATOM 1566 C C . ALA A 1 200 ? -15.428 12.505 13.958 1.00 79.88 200 ALA A C 1
ATOM 1568 O O . ALA A 1 200 ? -15.389 13.590 14.543 1.00 79.88 200 ALA A O 1
ATOM 1569 N N . SER A 1 201 ? -16.290 11.548 14.323 1.00 76.06 201 SER A N 1
ATOM 1570 C CA . SER A 1 201 ? -17.173 11.679 15.489 1.00 76.06 201 SER A CA 1
ATOM 1571 C C . SER A 1 201 ? -16.372 11.778 16.790 1.00 76.06 201 SER A C 1
ATOM 1573 O O . SER A 1 201 ? -16.606 12.679 17.594 1.00 76.06 201 SER A O 1
ATOM 1575 N N . VAL A 1 202 ? -15.333 10.957 16.938 1.00 70.31 202 VAL A N 1
ATOM 1576 C CA . VAL A 1 202 ? -14.471 10.952 18.121 1.00 70.31 202 VAL A CA 1
ATOM 1577 C C . VAL A 1 202 ? -13.721 12.270 18.272 1.00 70.31 202 VAL A C 1
ATOM 1579 O O . VAL A 1 202 ? -13.719 12.859 19.354 1.00 70.31 202 VAL A O 1
ATOM 1582 N N . PHE A 1 203 ? -13.138 12.796 17.192 1.00 67.25 203 PHE A N 1
ATOM 1583 C CA . PHE A 1 203 ? -12.453 14.090 17.249 1.00 67.25 203 PHE A CA 1
ATOM 1584 C C . PHE A 1 203 ? -13.395 15.243 17.610 1.00 67.25 203 PHE A C 1
ATOM 1586 O O . PHE A 1 203 ? -12.986 16.143 18.344 1.00 67.25 203 PHE A O 1
ATOM 1593 N N . ARG A 1 204 ? -14.656 15.208 17.158 1.00 69.81 204 ARG A N 1
ATOM 1594 C CA . ARG A 1 204 ? -15.666 16.209 17.538 1.00 69.81 204 ARG A CA 1
ATOM 1595 C C . ARG A 1 204 ? -16.002 16.140 19.026 1.00 69.81 204 ARG A C 1
ATOM 1597 O O . ARG A 1 204 ? -15.974 17.174 19.684 1.00 69.81 204 ARG A O 1
ATOM 1604 N N . HIS A 1 205 ? -16.214 14.945 19.577 1.00 61.50 205 HIS A N 1
ATOM 1605 C CA . HIS A 1 205 ? -16.498 14.785 21.008 1.00 61.50 205 HIS A CA 1
ATOM 1606 C C . HIS A 1 205 ? -15.301 15.130 21.901 1.00 61.50 205 HIS A C 1
ATOM 1608 O O . HIS A 1 205 ? -15.479 15.723 22.964 1.00 61.50 205 HIS A O 1
ATOM 1614 N N . THR A 1 206 ? -14.079 14.834 21.450 1.00 56.97 206 THR A N 1
ATOM 1615 C CA . THR A 1 206 ? -12.855 15.208 22.180 1.00 56.97 206 THR A CA 1
ATOM 1616 C C . THR A 1 206 ? -12.638 16.727 22.164 1.00 56.97 206 THR A C 1
ATOM 1618 O O . THR A 1 206 ? -12.161 17.289 23.143 1.00 56.97 206 THR A O 1
ATOM 1621 N N . ALA A 1 207 ? -13.014 17.406 21.073 1.00 55.44 207 ALA A N 1
ATOM 1622 C CA . ALA A 1 207 ? -12.922 18.862 20.957 1.00 55.44 207 ALA A CA 1
ATOM 1623 C C . ALA A 1 207 ? -14.054 19.612 21.682 1.00 55.44 207 ALA A C 1
ATOM 1625 O O . ALA A 1 207 ? -13.861 20.766 22.053 1.00 55.44 207 ALA A O 1
ATOM 1626 N N . GLN A 1 208 ? -15.221 18.984 21.871 1.00 47.97 208 GLN A N 1
ATOM 1627 C CA . GLN A 1 208 ? -16.396 19.631 22.468 1.00 47.97 208 GLN A CA 1
ATOM 1628 C C . GLN A 1 208 ? -16.603 19.356 23.961 1.00 47.97 208 GLN A C 1
ATOM 1630 O O . GLN A 1 208 ? -17.409 20.053 24.558 1.00 47.97 208 GLN A O 1
ATOM 1635 N N . GLY A 1 209 ? -15.873 18.423 24.582 1.00 39.78 209 GLY A N 1
ATOM 1636 C CA . GLY A 1 209 ? -15.967 18.174 26.024 1.00 39.78 209 GLY A CA 1
ATOM 1637 C C . GLY A 1 209 ? -17.343 17.647 26.454 1.00 39.78 209 GLY A C 1
ATOM 1638 O O . GLY A 1 209 ? -18.271 18.409 26.677 1.00 39.78 209 GLY A O 1
ATOM 1639 N N . VAL A 1 210 ? -17.452 16.323 26.607 1.00 45.44 210 VAL A N 1
ATOM 1640 C CA . VAL A 1 210 ? -18.499 15.622 27.384 1.00 45.44 210 VAL A CA 1
ATOM 1641 C C . VAL A 1 210 ? -19.916 16.198 27.227 1.00 45.44 210 VAL A C 1
ATOM 1643 O O . VAL A 1 210 ? -20.528 16.689 28.171 1.00 45.44 210 VAL A O 1
ATOM 1646 N N . ALA A 1 211 ? -20.495 16.070 26.037 1.00 35.31 211 ALA A N 1
ATOM 1647 C CA . ALA A 1 211 ? -21.940 16.168 25.887 1.00 35.31 211 ALA A CA 1
ATOM 1648 C C . ALA A 1 211 ? -22.413 15.166 24.833 1.00 35.31 211 ALA A C 1
ATOM 1650 O O . ALA A 1 211 ? -22.254 15.383 23.638 1.00 35.31 211 ALA A O 1
ATOM 1651 N N . ARG A 1 212 ? -22.940 14.048 25.352 1.00 47.09 212 ARG A N 1
ATOM 1652 C CA . ARG A 1 212 ? -23.908 13.102 24.768 1.00 47.09 212 ARG A CA 1
ATOM 1653 C C . ARG A 1 212 ? -23.767 12.761 23.277 1.00 47.09 212 ARG A C 1
ATOM 1655 O O . ARG A 1 212 ? -24.077 13.579 22.423 1.00 47.09 212 ARG A O 1
ATOM 1662 N N . ALA A 1 213 ? -23.531 11.483 22.983 1.00 38.44 213 ALA A N 1
ATOM 1663 C CA . ALA A 1 213 ? -24.129 10.839 21.811 1.00 38.44 213 ALA A CA 1
ATOM 1664 C C . ALA A 1 213 ? -24.162 9.314 21.986 1.00 38.44 213 ALA A C 1
ATOM 1666 O O . ALA A 1 213 ? -23.146 8.633 21.869 1.00 38.44 213 ALA A O 1
ATOM 1667 N N . CYS A 1 214 ? -25.352 8.790 22.277 1.00 38.44 214 CYS A N 1
ATOM 1668 C CA . CYS A 1 214 ? -25.748 7.453 21.858 1.00 38.44 214 CYS A CA 1
ATOM 1669 C C . CYS A 1 214 ? -26.454 7.638 20.515 1.00 38.44 214 CYS A C 1
ATOM 1671 O O . CYS A 1 214 ? -27.501 8.274 20.498 1.00 38.44 214 CYS A O 1
ATOM 1673 N N . ASP A 1 215 ? -25.880 7.125 19.426 1.00 39.72 215 ASP A N 1
ATOM 1674 C CA . ASP A 1 215 ? -26.621 6.868 18.188 1.00 39.72 215 ASP A CA 1
ATOM 1675 C C . ASP A 1 215 ? -25.939 5.753 17.370 1.00 39.72 215 ASP A C 1
ATOM 1677 O O . ASP A 1 215 ? -24.846 5.918 16.828 1.00 39.72 215 ASP A O 1
ATOM 1681 N N . ASN A 1 216 ? -26.600 4.590 17.389 1.00 40.28 216 ASN A N 1
ATOM 1682 C CA . ASN A 1 216 ? -26.674 3.410 16.505 1.00 40.28 216 ASN A CA 1
ATOM 1683 C C . ASN A 1 216 ? -25.567 3.001 15.505 1.00 40.28 216 ASN A C 1
ATOM 1685 O O . ASN A 1 216 ? -25.795 2.100 14.699 1.00 40.28 216 ASN A O 1
ATOM 1689 N N . SER A 1 217 ? -24.348 3.524 15.579 1.00 51.09 217 SER A N 1
ATOM 1690 C CA . SER A 1 217 ? -23.177 2.870 14.984 1.00 51.09 217 SER A CA 1
ATOM 1691 C C . SER A 1 217 ? -22.377 2.220 16.102 1.00 51.09 217 SER A C 1
ATOM 1693 O O . SER A 1 217 ? -21.708 2.907 16.873 1.00 51.09 217 SER A O 1
ATOM 1695 N N . TRP A 1 218 ? -22.436 0.889 16.197 1.00 51.88 218 TRP A N 1
ATOM 1696 C CA . TRP A 1 218 ? -21.645 0.135 17.176 1.00 51.88 218 TRP A CA 1
ATOM 1697 C C . TRP A 1 218 ? -20.153 0.512 17.099 1.00 51.88 218 TRP A C 1
ATOM 1699 O O . TRP A 1 218 ? -19.515 0.690 18.129 1.00 51.88 218 TRP A O 1
ATOM 1709 N N . MET A 1 219 ? -19.630 0.762 15.890 1.00 46.84 219 MET A N 1
ATOM 1710 C CA . MET A 1 219 ? -18.272 1.253 15.651 1.00 46.84 219 MET A CA 1
ATOM 1711 C C . MET A 1 219 ? -18.043 2.646 16.239 1.00 46.84 219 MET A C 1
ATOM 1713 O O . MET A 1 219 ? -16.994 2.879 16.823 1.00 46.84 219 MET A O 1
ATOM 1717 N N . SER A 1 220 ? -19.006 3.565 16.154 1.00 51.88 220 SER A N 1
ATOM 1718 C CA . SER A 1 220 ? -18.862 4.897 16.752 1.00 51.88 220 SER A CA 1
ATOM 1719 C C . SER A 1 220 ? -18.833 4.832 18.280 1.00 51.88 220 SER A C 1
ATOM 1721 O O . SER A 1 220 ? -17.980 5.471 18.888 1.00 51.88 220 SER A O 1
ATOM 1723 N N . SER A 1 221 ? -19.695 4.024 18.908 1.00 54.00 221 SER A N 1
ATOM 1724 C CA . SER A 1 221 ? -19.691 3.834 20.369 1.00 54.00 221 SER A CA 1
ATOM 1725 C C . SER A 1 221 ? -18.411 3.160 20.861 1.00 54.00 221 SER A C 1
ATOM 1727 O O . SER A 1 221 ? -17.854 3.541 21.887 1.00 54.00 221 SER A O 1
ATOM 1729 N N . VAL A 1 222 ? -17.920 2.188 20.100 1.00 58.56 222 VAL A N 1
ATOM 1730 C CA . VAL A 1 222 ? -16.715 1.424 20.410 1.00 58.56 222 VAL A CA 1
ATOM 1731 C C . VAL A 1 222 ? -15.446 2.266 20.225 1.00 58.56 222 VAL A C 1
ATOM 1733 O O . VAL A 1 222 ? -14.608 2.313 21.122 1.00 58.56 222 VAL A O 1
ATOM 1736 N N . VAL A 1 223 ? -15.315 2.996 19.112 1.00 58.53 223 VAL A N 1
ATOM 1737 C CA . VAL A 1 223 ? -14.173 3.897 18.884 1.00 58.53 223 VAL A CA 1
ATOM 1738 C C . VAL A 1 223 ? -14.214 5.067 19.876 1.00 58.53 223 VAL A C 1
ATOM 1740 O O . VAL A 1 223 ? -13.172 5.449 20.404 1.00 58.53 223 VAL A O 1
ATOM 1743 N N . ALA A 1 224 ? -15.396 5.602 20.209 1.00 58.31 224 ALA A N 1
ATOM 1744 C CA . ALA A 1 224 ? -15.531 6.627 21.246 1.00 58.31 224 ALA A CA 1
ATOM 1745 C C . ALA A 1 224 ? -15.132 6.102 22.636 1.00 58.31 224 ALA A C 1
ATOM 1747 O O . ALA A 1 224 ? -14.403 6.789 23.348 1.00 58.31 224 ALA A O 1
ATOM 1748 N N . GLY A 1 225 ? -15.544 4.882 23.003 1.00 56.81 225 GLY A N 1
ATOM 1749 C CA . GLY A 1 225 ? -15.163 4.240 24.265 1.00 56.81 225 GLY A CA 1
ATOM 1750 C C . GLY A 1 225 ? -13.658 3.980 24.375 1.00 56.81 225 GLY A C 1
ATOM 1751 O O . GLY A 1 225 ? -13.055 4.299 25.397 1.00 56.81 225 GLY A O 1
ATOM 1752 N N . LEU A 1 226 ? -13.031 3.490 23.301 1.00 55.47 226 LEU A N 1
ATOM 1753 C CA . LEU A 1 226 ? -11.587 3.230 23.244 1.00 55.47 226 LEU A CA 1
ATOM 1754 C C . LEU A 1 226 ? -10.731 4.498 23.312 1.00 55.47 226 LEU A C 1
ATOM 1756 O O . LEU A 1 226 ? -9.642 4.485 23.883 1.00 55.47 226 LEU A O 1
ATOM 1760 N N . VAL A 1 227 ? -11.196 5.594 22.709 1.00 54.16 227 VAL A N 1
ATOM 1761 C CA . VAL A 1 227 ? -10.422 6.840 22.651 1.00 54.16 227 VAL A CA 1
ATOM 1762 C C . VAL A 1 227 ? -10.618 7.705 23.893 1.00 54.16 227 VAL A C 1
ATOM 1764 O O . VAL A 1 227 ? -9.678 8.383 24.312 1.00 54.16 227 VAL A O 1
ATOM 1767 N N . LEU A 1 228 ? -11.816 7.708 24.479 1.00 49.28 228 LEU A N 1
ATOM 1768 C CA . LEU A 1 228 ? -12.155 8.597 25.592 1.00 49.28 228 LEU A CA 1
ATOM 1769 C C . LEU A 1 228 ? -11.935 7.973 26.972 1.00 49.28 228 LEU A C 1
ATOM 1771 O O . LEU A 1 228 ? -12.072 8.695 27.955 1.00 49.28 228 LEU A O 1
ATOM 1775 N N . SER A 1 229 ? -11.586 6.684 27.072 1.00 43.66 229 SER A N 1
ATOM 1776 C CA . SER A 1 229 ? -11.316 6.052 28.367 1.00 43.66 229 SER A CA 1
ATOM 1777 C C . SER A 1 229 ? -10.054 6.660 29.002 1.00 43.66 229 SER A C 1
ATOM 1779 O O . SER A 1 229 ? -8.940 6.439 28.506 1.00 43.66 229 SER A O 1
ATOM 1781 N N . PRO A 1 230 ? -10.172 7.451 30.088 1.00 45.28 230 PRO A N 1
ATOM 1782 C CA . PRO A 1 230 ? -9.011 7.900 30.832 1.00 45.28 230 PRO A CA 1
ATOM 1783 C C . PRO A 1 230 ? -8.433 6.646 31.474 1.00 45.28 230 PRO A C 1
ATOM 1785 O O . PRO A 1 230 ? -9.111 6.011 32.280 1.00 45.28 230 PRO A O 1
ATOM 1788 N N . ARG A 1 231 ? -7.200 6.261 31.118 1.00 46.22 231 ARG A N 1
ATOM 1789 C CA . ARG A 1 231 ? -6.496 5.187 31.828 1.00 46.22 231 ARG A CA 1
ATOM 1790 C C . ARG A 1 231 ? -6.541 5.511 33.319 1.00 46.22 231 ARG A C 1
ATOM 1792 O O . ARG A 1 231 ? -5.859 6.435 33.768 1.00 46.22 231 ARG A O 1
ATOM 1799 N N . VAL A 1 232 ? -7.359 4.768 34.059 1.00 41.81 232 VAL A N 1
ATOM 1800 C CA . VAL A 1 232 ? -7.325 4.727 35.516 1.00 41.81 232 VAL A CA 1
ATOM 1801 C C . VAL A 1 232 ? -5.882 4.383 35.856 1.00 41.81 232 VAL A C 1
ATOM 1803 O O . VAL A 1 232 ? -5.390 3.322 35.469 1.00 41.81 232 VAL A O 1
ATOM 1806 N N . ARG A 1 233 ? -5.150 5.330 36.454 1.00 34.09 233 ARG A N 1
ATOM 1807 C CA . ARG A 1 233 ? -3.791 5.046 36.918 1.00 34.09 233 ARG A CA 1
ATOM 1808 C C . ARG A 1 233 ? -3.918 3.924 37.950 1.00 34.09 233 ARG A C 1
ATOM 1810 O O . ARG A 1 233 ? -4.707 4.102 38.879 1.00 34.09 233 ARG A O 1
ATOM 1817 N N . PRO A 1 234 ? -3.209 2.794 37.802 1.00 37.69 234 PRO A N 1
ATOM 1818 C CA . PRO A 1 234 ? -3.111 1.849 38.901 1.00 37.69 234 PRO A CA 1
ATOM 1819 C C . PRO A 1 234 ? -2.465 2.584 40.083 1.00 37.69 234 PRO A C 1
ATOM 1821 O O . PRO A 1 234 ? -1.484 3.309 39.889 1.00 37.69 234 PRO A O 1
ATOM 1824 N N . ALA A 1 235 ? -3.114 2.481 41.243 1.00 45.06 235 ALA A N 1
ATOM 1825 C CA . ALA A 1 235 ? -2.639 3.026 42.511 1.00 45.06 235 ALA A CA 1
ATOM 1826 C C . ALA A 1 235 ? -1.383 2.290 42.990 1.00 45.06 235 ALA A C 1
ATOM 1828 O O . ALA A 1 235 ? -1.277 1.074 42.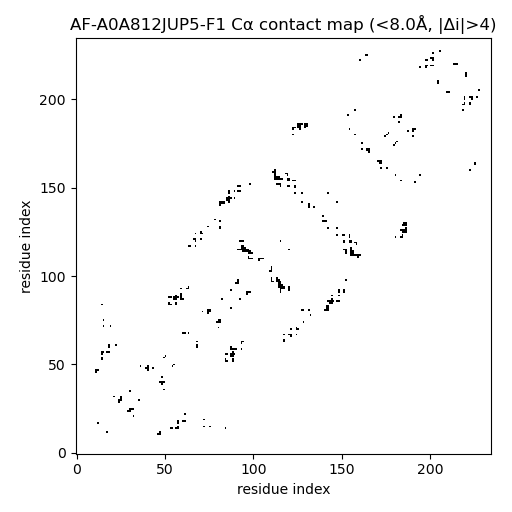704 1.00 45.06 235 ALA A O 1
#

Sequence (235 aa):
MKVLSRGSIREAPNPITWLNGLISLQSSGGWDTSDVIRAWNDGAAARDRLTGQRFMTVRNVLEMEGSVRENIVSMVNKLGSPYSDENLSSKKLLPGWQFKGAKVTKQSNWARYGMVTTESATYTLQYTNSVFEGMPKTLRQKPTKAILEQRSEFCALAVALREDLVKEIPNIEDYINKRWLKRLAAGDVALEVELCAAVASVFRHTAQGVARACDNSWMSSVVAGLVLSPRVRPA

Mean predicted aligned error: 8.41 Å

Nearest PDB structures (foldseek):
  2jeu-assembly1_A  TM=4.061E-01  e=3.226E+00  Deltapapillomavirus 4

Secondary structure (DSSP, 8-state):
---------PPPPPHHHHHHHHHHHHHHH---HHHHHHHHHHHS-GGG---HHHHHHHHHHHHS-HHHHHHHHHHHHHH--S--HHHHT-GGGSTT-B---TT--TTSTTTGGGB--HHHHHHHHHHHHHHHHHS-TTT--PPPHHHHHHHHHHHHHHHHHHHHHHHHSTT-HHHHIIIIIHHHHTT-HHHHHHHHHHHHHHHHHHHH-S-----S-HHHHHHHHHHH-------

pLDDT: mean 83.81, std 18.24, range [34.09, 97.88]

Solvent-accessible surface area (backbone atoms only — not comparable to full-atom values): 13394 Å² total; per-residue (Å²): 134,85,84,79,76,79,62,78,78,74,72,69,81,50,50,67,61,48,42,57,53,50,52,52,45,35,75,74,68,68,53,58,66,68,59,54,52,47,59,46,40,76,75,39,57,82,89,64,39,71,50,72,52,44,34,39,20,36,51,48,49,67,72,40,56,67,75,49,37,46,57,55,54,51,41,33,74,73,78,44,67,63,67,44,52,69,38,50,37,43,65,64,59,36,58,77,28,67,57,81,59,101,80,59,49,95,85,37,79,63,43,63,32,23,32,26,36,68,66,18,37,35,40,31,51,39,15,53,49,34,49,44,66,74,35,56,84,93,68,53,65,60,62,52,45,68,57,52,43,51,42,22,45,51,27,7,32,52,49,43,51,48,58,50,46,44,73,75,37,81,88,42,50,67,55,44,48,66,62,46,51,46,39,47,28,55,42,44,61,68,59,53,52,54,52,52,51,32,55,53,51,39,54,50,50,70,74,64,57,88,74,89,82,90,72,98,40,70,63,38,58,49,54,37,51,70,71,68,57,74,79,76,73,83,128